Protein AF-A0A966PTD3-F1 (afdb_monomer_lite)

pLDDT: mean 87.3, std 6.13, range [45.38, 95.56]

Secondary structure (DSSP, 8-state):
-PPPPBTTBT---HHHHHHT----TT-EEEEEE--EEE-TTT-PEEEPS-EEEPSEEEEEETTTTEEEEEE-BS-B-TTSPBPGGGBPPEEE-TTTTTTEEEEETTSHHHHHHHHHHHH-TTBTT-TT--TTSPP-EEEE-HHHHHHHHHHHHHHHHHHHHHHHT--HHHHHHHHHHTT--TTS-HHHHHHHHHHHHHH-HHHHHHHHT-TTHHHHHHHHHHHHTTSEEEETTTTEEEETTT--EEEE-S--SHHHHHHHHHHHHHHHT-HHHHHHHHHHHHHHHHHHHHH-

Radius of gyration: 31.71 Å; chains: 1; bounding box: 67×35×91 Å

Structure (mmCIF, N/CA/C/O backbone):
data_AF-A0A966PTD3-F1
#
_entry.id   AF-A0A966PTD3-F1
#
loop_
_atom_site.group_PDB
_atom_site.id
_atom_site.type_symbol
_atom_site.label_atom_id
_atom_site.label_alt_id
_atom_site.label_comp_id
_atom_site.label_asym_id
_atom_site.label_entity_id
_atom_site.label_seq_id
_atom_site.pdbx_PDB_ins_code
_atom_site.Cartn_x
_atom_site.Cartn_y
_atom_site.Cartn_z
_atom_site.occupancy
_atom_site.B_iso_or_equiv
_atom_site.auth_seq_id
_atom_site.auth_comp_id
_atom_site.auth_asym_id
_atom_site.auth_atom_id
_atom_site.pdbx_PDB_model_num
ATOM 1 N N . MET A 1 1 ? 20.327 8.639 -32.713 1.00 51.19 1 MET A N 1
ATOM 2 C CA . MET A 1 1 ? 19.985 7.870 -33.941 1.00 51.19 1 MET A CA 1
ATOM 3 C C . MET A 1 1 ? 19.036 6.776 -33.482 1.00 51.19 1 MET A C 1
ATOM 5 O O . MET A 1 1 ? 19.314 6.203 -32.442 1.00 51.19 1 MET A O 1
ATOM 9 N N . ALA A 1 2 ? 17.912 6.559 -34.165 1.00 67.12 2 ALA A N 1
ATOM 10 C CA . ALA A 1 2 ? 16.898 5.594 -33.729 1.00 67.12 2 ALA A CA 1
ATOM 11 C C . ALA A 1 2 ? 17.274 4.148 -34.104 1.00 67.12 2 ALA A C 1
ATOM 13 O O . ALA A 1 2 ? 18.051 3.939 -35.041 1.00 67.12 2 ALA A O 1
ATOM 14 N N . LEU A 1 3 ? 16.694 3.181 -33.394 1.00 80.00 3 LEU A N 1
ATOM 15 C CA . LEU A 1 3 ? 16.756 1.749 -33.668 1.00 80.00 3 LEU A CA 1
ATOM 16 C C . LEU A 1 3 ? 16.286 1.484 -35.108 1.00 80.00 3 LEU A C 1
ATOM 18 O O . LEU A 1 3 ? 15.187 1.876 -35.504 1.00 80.00 3 LEU A O 1
ATOM 22 N N . LYS A 1 4 ? 17.153 0.882 -35.930 1.00 81.56 4 LYS A N 1
ATOM 23 C CA . LYS A 1 4 ? 16.922 0.731 -37.376 1.00 81.56 4 LYS A CA 1
ATOM 24 C C . LYS A 1 4 ? 16.332 -0.635 -37.706 1.00 81.56 4 LYS A C 1
ATOM 26 O O . LYS A 1 4 ? 16.830 -1.647 -37.214 1.00 81.56 4 LYS A O 1
ATOM 31 N N . LYS A 1 5 ? 15.358 -0.655 -38.624 1.00 85.25 5 LYS A N 1
ATOM 32 C CA . LYS A 1 5 ? 14.898 -1.880 -39.293 1.00 85.25 5 LYS A CA 1
ATOM 33 C C . LYS A 1 5 ? 16.047 -2.498 -40.088 1.00 85.25 5 LYS A C 1
ATOM 35 O O . LYS A 1 5 ? 16.643 -1.822 -40.931 1.00 85.25 5 LYS A O 1
ATOM 40 N N . LEU A 1 6 ? 16.340 -3.771 -39.838 1.00 82.88 6 LEU A N 1
ATOM 41 C CA . LEU A 1 6 ? 17.414 -4.517 -40.492 1.00 82.88 6 LEU A CA 1
ATOM 42 C C . LEU A 1 6 ? 17.004 -5.980 -40.681 1.00 82.88 6 LEU A C 1
ATOM 44 O O . LEU A 1 6 ? 16.990 -6.758 -39.731 1.00 82.88 6 LEU A O 1
ATOM 48 N N . GLY A 1 7 ? 16.708 -6.362 -41.925 1.00 80.62 7 GLY A N 1
ATOM 49 C CA . GLY A 1 7 ? 16.187 -7.697 -42.222 1.00 80.62 7 GLY A CA 1
ATOM 50 C C . GLY A 1 7 ? 14.855 -7.929 -41.505 1.00 80.62 7 GLY A C 1
ATOM 51 O O . GLY A 1 7 ? 13.930 -7.133 -41.663 1.00 80.62 7 GLY A O 1
ATOM 52 N N . VAL A 1 8 ? 14.796 -9.000 -40.709 1.00 81.50 8 VAL A N 1
ATOM 53 C CA . VAL A 1 8 ? 13.641 -9.371 -39.870 1.00 81.50 8 VAL A CA 1
ATOM 54 C C . VAL A 1 8 ? 13.619 -8.592 -38.543 1.00 81.50 8 VAL A C 1
ATOM 56 O O . VAL A 1 8 ? 12.581 -8.499 -37.895 1.00 81.50 8 VAL A O 1
ATOM 59 N N . TYR A 1 9 ? 14.739 -7.972 -38.155 1.00 84.56 9 TYR A N 1
ATOM 60 C CA . TYR A 1 9 ? 14.849 -7.250 -36.892 1.00 84.56 9 TYR A CA 1
ATOM 61 C C . TYR A 1 9 ? 14.291 -5.831 -36.977 1.00 84.56 9 TYR A C 1
ATOM 63 O O . TYR A 1 9 ? 14.525 -5.095 -37.945 1.00 84.56 9 TYR A O 1
ATOM 71 N N . ASN A 1 10 ? 13.651 -5.415 -35.886 1.00 86.88 10 ASN A N 1
ATOM 72 C CA . ASN A 1 10 ? 13.180 -4.053 -35.644 1.00 86.88 10 ASN A CA 1
ATOM 73 C C . ASN A 1 10 ? 12.162 -3.535 -36.683 1.00 86.88 10 ASN A C 1
ATOM 75 O O . ASN A 1 10 ? 12.130 -2.341 -37.004 1.00 86.88 10 ASN A O 1
ATOM 79 N N . ASP A 1 11 ? 11.350 -4.426 -37.257 1.00 87.00 11 ASP A N 1
ATOM 80 C CA . ASP A 1 11 ? 10.328 -4.072 -38.244 1.00 87.00 11 ASP A CA 1
ATOM 81 C C . ASP A 1 11 ? 9.002 -3.658 -37.592 1.00 87.00 11 ASP A C 1
ATOM 83 O O . ASP A 1 11 ? 8.016 -4.379 -37.666 1.00 87.00 11 ASP A O 1
ATOM 87 N N . PHE A 1 12 ? 8.952 -2.486 -36.970 1.00 85.06 12 PHE A N 1
ATOM 88 C CA . PHE A 1 12 ? 7.783 -2.051 -36.193 1.00 85.06 12 PHE A CA 1
ATOM 89 C C . PHE A 1 12 ? 6.703 -1.338 -37.020 1.00 85.06 12 PHE 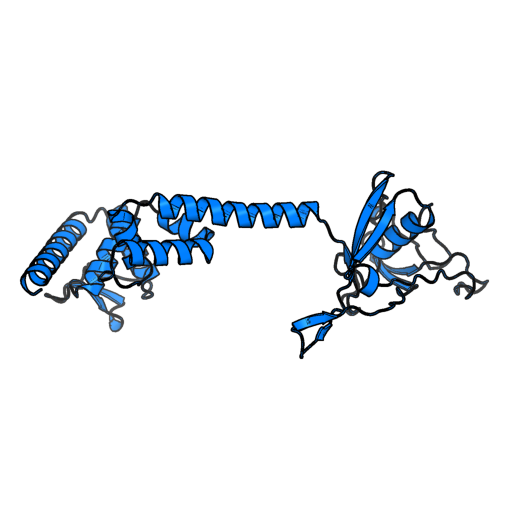A C 1
ATOM 91 O O . PHE A 1 12 ? 7.008 -0.614 -37.979 1.00 85.06 12 PHE A O 1
ATOM 98 N N . SER A 1 13 ? 5.446 -1.472 -36.592 1.00 84.69 13 SER A N 1
ATOM 99 C CA . SER A 1 13 ? 4.335 -0.600 -36.978 1.00 84.69 13 SER A CA 1
ATOM 100 C C . SER A 1 13 ? 4.576 0.849 -36.537 1.00 84.69 13 SER A C 1
ATOM 102 O O . SER A 1 13 ? 5.391 1.142 -35.657 1.00 84.69 13 SER A O 1
ATOM 104 N N . ASP A 1 14 ? 3.859 1.792 -37.145 1.00 83.25 14 ASP A N 1
ATOM 105 C CA . ASP A 1 14 ? 3.961 3.201 -36.753 1.00 83.25 14 ASP A CA 1
ATOM 106 C C . ASP A 1 14 ? 3.337 3.478 -35.376 1.00 83.25 14 ASP A C 1
ATOM 108 O O . ASP A 1 14 ? 3.699 4.458 -34.726 1.00 83.25 14 ASP A O 1
ATOM 112 N N . GLU A 1 15 ? 2.446 2.606 -34.902 1.00 82.19 15 GLU A N 1
ATOM 113 C CA . GLU A 1 15 ? 1.882 2.663 -33.552 1.00 82.19 15 GLU A CA 1
ATOM 114 C C . GLU A 1 15 ? 2.944 2.324 -32.506 1.00 82.19 15 GLU A C 1
ATOM 116 O O . GLU A 1 15 ? 3.191 3.116 -31.594 1.00 82.19 15 GLU A O 1
ATOM 121 N N . LEU A 1 16 ? 3.662 1.215 -32.699 1.00 82.81 16 LEU A N 1
ATOM 122 C CA . LEU A 1 16 ? 4.735 0.804 -31.798 1.00 82.81 16 LEU A CA 1
ATOM 123 C C . LEU A 1 16 ? 5.906 1.804 -31.816 1.00 82.81 16 LEU A C 1
ATOM 125 O O . LEU A 1 16 ? 6.467 2.122 -30.768 1.00 82.81 16 LEU A O 1
ATOM 129 N N . LYS A 1 17 ? 6.216 2.407 -32.977 1.00 82.75 17 LYS A N 1
ATOM 130 C CA . LYS A 1 17 ? 7.218 3.489 -33.086 1.00 82.75 17 LYS A CA 1
ATOM 131 C C . LYS A 1 17 ? 6.868 4.737 -32.275 1.00 82.75 17 LYS A C 1
ATOM 133 O O . LYS A 1 17 ? 7.778 5.412 -31.797 1.00 82.75 17 LYS A O 1
ATOM 138 N N . LYS A 1 18 ? 5.580 5.073 -32.137 1.00 82.38 18 LYS A N 1
ATOM 139 C CA . LYS A 1 18 ? 5.143 6.221 -31.322 1.00 82.38 18 LYS A CA 1
ATOM 140 C C . LYS A 1 18 ? 5.358 5.967 -29.834 1.00 82.38 18 LYS A C 1
ATOM 142 O O . LYS A 1 18 ? 5.733 6.896 -29.124 1.00 82.38 18 LYS A O 1
ATOM 147 N N . LEU A 1 19 ? 5.163 4.730 -29.377 1.00 78.06 19 LEU A N 1
ATOM 148 C CA . LEU A 1 19 ? 5.363 4.348 -27.976 1.00 78.06 19 LEU A CA 1
ATOM 149 C C . LEU A 1 19 ? 6.836 4.448 -27.551 1.00 78.06 19 LEU A C 1
ATOM 151 O O . LEU A 1 19 ? 7.128 4.865 -26.435 1.00 78.06 19 LEU A O 1
ATOM 155 N N . ILE A 1 20 ? 7.763 4.159 -28.466 1.00 82.31 20 ILE A N 1
ATOM 156 C CA . ILE A 1 20 ? 9.219 4.225 -28.237 1.00 82.31 20 ILE A CA 1
ATOM 157 C C . ILE A 1 20 ? 9.849 5.553 -28.679 1.00 82.31 20 ILE A C 1
ATOM 159 O O . ILE A 1 20 ? 11.053 5.630 -28.965 1.00 82.31 20 ILE A O 1
ATOM 163 N N . ALA A 1 21 ? 9.044 6.609 -28.797 1.00 84.00 21 ALA A N 1
ATOM 164 C CA . ALA A 1 21 ? 9.556 7.927 -29.133 1.00 84.00 21 ALA A CA 1
ATOM 165 C C . ALA A 1 21 ? 10.582 8.379 -28.083 1.00 84.00 21 ALA A C 1
ATOM 167 O O . ALA A 1 21 ? 10.375 8.246 -26.875 1.00 84.00 21 ALA A O 1
ATOM 168 N N . LEU A 1 22 ? 11.710 8.915 -28.555 1.00 85.25 22 LEU A N 1
ATOM 169 C CA . LEU A 1 22 ? 12.763 9.387 -27.664 1.00 85.25 22 LEU A CA 1
ATOM 170 C C . LEU A 1 22 ? 12.238 10.553 -26.811 1.00 85.25 22 LEU A C 1
ATOM 172 O O . LEU A 1 22 ? 11.645 11.488 -27.361 1.00 85.25 22 LEU A O 1
ATOM 176 N N . PRO A 1 23 ? 12.490 10.543 -25.490 1.00 85.00 23 PRO A N 1
ATOM 177 C CA . PRO A 1 23 ? 12.247 11.694 -24.634 1.00 85.00 23 PRO A CA 1
ATOM 178 C C 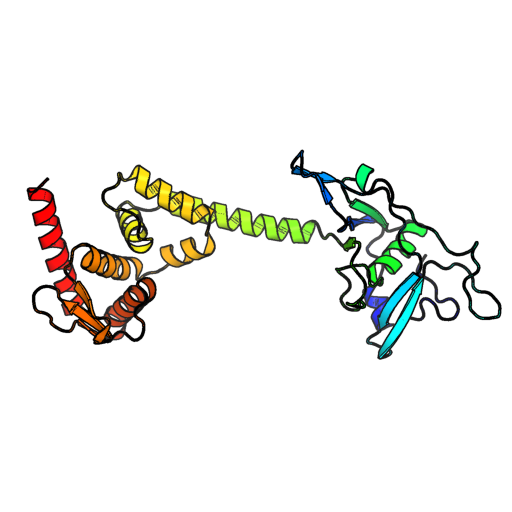. PRO A 1 23 ? 13.034 12.932 -25.086 1.00 85.00 23 PRO A C 1
ATOM 180 O O . PRO A 1 23 ? 13.864 12.896 -25.999 1.00 85.00 23 PRO A O 1
ATOM 183 N N . LYS A 1 24 ? 12.805 14.062 -24.410 1.00 87.69 24 LYS A N 1
ATOM 184 C CA . LYS A 1 24 ? 13.554 15.292 -24.685 1.00 87.69 24 LYS A CA 1
ATOM 185 C C . LYS A 1 24 ? 15.062 15.045 -24.530 1.00 87.69 24 LYS A C 1
ATOM 187 O O . LYS A 1 24 ? 15.519 14.387 -23.598 1.00 87.69 24 LYS A O 1
ATOM 192 N N . LYS A 1 25 ? 15.853 15.615 -25.441 1.00 88.06 25 LYS A N 1
ATOM 193 C CA . LYS A 1 25 ? 17.317 15.555 -25.367 1.00 88.06 25 LYS A CA 1
ATOM 194 C C . LYS A 1 25 ? 17.808 16.101 -24.019 1.00 88.06 25 LYS A C 1
ATOM 196 O O . LYS A 1 25 ? 17.384 17.180 -23.607 1.00 88.06 25 LYS A O 1
ATOM 201 N N . GLY A 1 26 ? 18.716 15.376 -23.375 1.00 84.69 26 GLY A N 1
ATOM 202 C CA . GLY A 1 26 ? 19.253 15.676 -22.048 1.00 84.69 26 GLY A CA 1
ATOM 203 C C . GLY A 1 26 ? 18.504 15.003 -20.894 1.00 84.69 26 GLY A C 1
ATOM 204 O O . GLY A 1 26 ? 18.968 15.089 -19.762 1.00 84.69 26 GLY A O 1
ATOM 205 N N . THR A 1 27 ? 17.380 14.322 -21.146 1.00 87.38 27 THR A N 1
ATOM 206 C CA . THR A 1 27 ? 16.687 13.533 -20.118 1.00 87.38 27 THR A CA 1
ATOM 207 C C . THR A 1 27 ? 17.518 12.310 -19.726 1.00 87.38 27 THR A C 1
ATOM 209 O O . THR A 1 27 ? 17.995 11.577 -20.592 1.00 87.38 27 THR A O 1
ATOM 212 N N . GLN A 1 28 ? 17.661 12.071 -18.421 1.00 87.62 28 GLN A N 1
ATOM 213 C CA . GLN A 1 28 ? 18.193 10.816 -17.895 1.00 87.62 28 GLN A CA 1
ATOM 214 C C . GLN A 1 28 ? 17.052 9.821 -17.688 1.00 87.62 28 GLN A C 1
ATOM 216 O O . GLN A 1 28 ? 16.061 10.131 -17.028 1.00 87.62 28 GLN A O 1
ATOM 221 N N . VAL A 1 29 ? 17.194 8.628 -18.256 1.00 89.75 29 VAL A N 1
ATOM 222 C CA . VAL A 1 29 ? 16.279 7.500 -18.052 1.00 89.75 29 VAL A CA 1
ATOM 223 C C . VAL A 1 29 ? 17.014 6.446 -17.245 1.00 89.75 29 VAL A C 1
ATOM 225 O O . VAL A 1 29 ? 18.182 6.174 -17.511 1.00 89.75 29 VAL A O 1
ATOM 228 N N . SER A 1 30 ? 16.346 5.868 -16.251 1.00 90.94 30 SER A N 1
ATOM 229 C CA . SER A 1 30 ? 16.958 4.887 -15.360 1.00 90.94 30 SER A CA 1
ATOM 230 C C . SER A 1 30 ? 16.190 3.576 -15.384 1.00 90.94 30 SER A C 1
ATOM 232 O O . SER A 1 30 ? 14.960 3.576 -15.386 1.00 90.94 30 SER A O 1
ATOM 234 N N . TYR A 1 31 ? 16.926 2.473 -15.374 1.00 91.50 31 TYR A N 1
ATOM 235 C CA . TYR A 1 31 ? 16.391 1.122 -15.260 1.00 91.50 31 TYR A CA 1
ATOM 236 C C . TYR A 1 31 ? 16.951 0.463 -14.003 1.00 91.50 31 TYR A C 1
ATOM 238 O O . TYR A 1 31 ? 18.139 0.620 -13.718 1.00 91.50 31 TYR A O 1
ATOM 246 N N . ARG A 1 32 ? 16.112 -0.264 -13.266 1.00 91.50 32 ARG A N 1
ATOM 247 C CA . ARG A 1 32 ? 16.490 -1.048 -12.083 1.00 91.50 32 ARG A CA 1
ATOM 248 C C . ARG A 1 32 ? 16.589 -2.513 -12.479 1.00 91.50 32 ARG A C 1
ATOM 250 O O . ARG A 1 32 ? 15.707 -3.023 -13.163 1.00 91.50 32 ARG A O 1
ATOM 257 N N . PHE A 1 33 ? 17.669 -3.181 -12.091 1.00 91.62 33 PHE A N 1
ATOM 258 C CA . PHE A 1 33 ? 17.822 -4.622 -12.278 1.00 91.62 33 PHE A CA 1
ATOM 259 C C . PHE A 1 33 ? 17.057 -5.384 -11.197 1.00 91.62 33 PHE A C 1
ATOM 261 O O . PHE A 1 33 ? 17.135 -5.033 -10.023 1.00 91.62 33 PHE A O 1
ATOM 268 N N . LEU A 1 34 ? 16.349 -6.435 -11.608 1.00 87.56 34 LEU A N 1
ATOM 269 C CA . LEU A 1 34 ? 15.453 -7.213 -10.746 1.00 87.56 34 LEU A CA 1
ATOM 270 C C . LEU A 1 34 ? 16.108 -8.477 -10.175 1.00 87.56 34 LEU A C 1
ATOM 272 O O . LEU A 1 34 ? 15.674 -8.985 -9.148 1.00 87.56 34 LEU A O 1
ATOM 276 N N . ASP A 1 35 ? 17.179 -8.963 -10.808 1.00 81.69 35 ASP A N 1
ATOM 277 C CA . ASP A 1 35 ? 17.985 -10.081 -10.305 1.00 81.69 35 ASP A CA 1
ATOM 278 C C . ASP A 1 35 ? 18.844 -9.629 -9.106 1.00 81.69 35 ASP A C 1
ATOM 280 O O . ASP A 1 35 ? 20.052 -9.390 -9.229 1.00 81.69 35 ASP A O 1
ATOM 284 N N . ILE A 1 36 ? 18.198 -9.498 -7.949 1.00 82.12 36 ILE A N 1
ATOM 285 C CA . ILE A 1 36 ? 18.796 -9.139 -6.662 1.00 82.12 36 ILE A CA 1
ATOM 286 C C . ILE A 1 36 ? 18.782 -10.383 -5.769 1.00 82.12 36 ILE A C 1
ATOM 288 O O . ILE A 1 36 ? 17.786 -11.100 -5.708 1.00 82.12 36 ILE A O 1
ATOM 292 N N . TYR A 1 37 ? 19.894 -10.654 -5.088 1.00 81.50 37 TYR A N 1
ATOM 293 C CA . TYR A 1 37 ? 19.984 -11.719 -4.091 1.00 81.50 37 TYR A CA 1
ATOM 294 C C . TYR A 1 37 ? 20.207 -11.103 -2.714 1.00 81.50 37 TYR A C 1
ATOM 296 O O . TYR A 1 37 ? 21.087 -10.263 -2.561 1.00 81.50 37 TYR A O 1
ATOM 304 N N . GLU A 1 38 ? 19.430 -11.505 -1.716 1.00 81.00 38 GLU A N 1
ATOM 305 C CA . GLU A 1 38 ? 19.671 -11.108 -0.331 1.00 81.00 38 GLU A CA 1
ATOM 306 C C . GLU A 1 38 ? 20.703 -12.050 0.291 1.00 81.00 38 GLU A C 1
ATOM 308 O O . GLU A 1 38 ? 20.532 -13.270 0.282 1.00 81.00 38 GLU A O 1
ATOM 313 N N . ASP A 1 39 ? 21.801 -11.497 0.802 1.00 81.69 39 ASP A N 1
ATOM 314 C CA . ASP A 1 39 ? 22.804 -12.294 1.497 1.00 81.69 39 ASP A CA 1
ATOM 315 C C . ASP A 1 39 ? 22.245 -12.784 2.847 1.00 81.69 39 ASP A C 1
ATOM 317 O O . ASP A 1 39 ? 21.983 -11.962 3.728 1.00 81.69 39 ASP A O 1
ATOM 321 N N . PRO A 1 40 ? 22.114 -14.108 3.060 1.00 80.06 40 PRO A N 1
ATOM 322 C CA . PRO A 1 40 ? 21.511 -14.667 4.266 1.00 80.06 40 PRO A CA 1
ATOM 323 C C . PRO A 1 40 ? 22.292 -14.355 5.549 1.00 80.06 40 PRO A C 1
ATOM 325 O O . PRO A 1 40 ? 21.749 -14.531 6.637 1.00 80.06 40 PRO A O 1
ATOM 328 N N . MET A 1 41 ? 23.558 -13.926 5.460 1.00 83.31 41 MET A N 1
ATOM 329 C CA . MET A 1 41 ? 24.360 -13.581 6.639 1.00 83.31 41 MET A CA 1
ATOM 330 C C . MET A 1 41 ? 24.275 -12.103 7.023 1.00 83.31 41 MET A C 1
ATOM 332 O O . MET A 1 41 ? 24.351 -11.781 8.208 1.00 83.31 41 MET A O 1
ATOM 336 N N . SER A 1 42 ? 24.165 -11.206 6.041 1.00 81.31 42 SER A N 1
ATOM 337 C CA . SER A 1 42 ? 24.206 -9.755 6.265 1.00 81.31 42 SER A CA 1
ATOM 338 C C . SER A 1 42 ? 22.854 -9.061 6.091 1.00 81.31 42 SER A C 1
ATOM 340 O O . SER A 1 42 ? 22.721 -7.913 6.513 1.00 81.31 42 SER A O 1
ATOM 342 N N . GLY A 1 43 ? 21.866 -9.722 5.474 1.00 79.12 43 GLY A N 1
ATOM 343 C CA . GLY A 1 43 ? 20.580 -9.120 5.102 1.00 79.12 43 GLY A CA 1
ATOM 344 C C . GLY A 1 43 ? 20.712 -8.019 4.043 1.00 79.12 43 GLY A C 1
ATOM 345 O O . GLY A 1 43 ? 19.799 -7.222 3.850 1.00 79.12 43 GLY A O 1
ATOM 346 N N . GLN A 1 44 ? 21.875 -7.904 3.389 1.00 80.56 44 GLN A N 1
ATOM 347 C CA . GLN A 1 44 ? 22.112 -6.889 2.369 1.00 80.56 44 GLN A CA 1
ATOM 348 C C . GLN A 1 44 ? 21.753 -7.411 0.982 1.00 80.56 44 GLN A C 1
ATOM 350 O O . GLN A 1 44 ? 22.028 -8.559 0.627 1.00 80.56 44 GLN A O 1
ATOM 355 N N . PHE A 1 45 ? 21.203 -6.519 0.161 1.00 80.12 45 PHE A N 1
ATOM 356 C CA . PHE A 1 45 ? 20.975 -6.782 -1.252 1.00 80.12 45 PHE A CA 1
ATOM 357 C C . PHE A 1 45 ? 22.300 -6.820 -2.019 1.00 80.12 45 PHE A C 1
ATOM 359 O O . PHE A 1 45 ? 23.030 -5.831 -2.107 1.00 80.12 45 PHE A O 1
ATOM 366 N N . VAL A 1 46 ? 22.592 -7.974 -2.609 1.00 82.50 46 VAL A N 1
ATOM 367 C CA . VAL A 1 46 ? 23.750 -8.229 -3.458 1.00 82.50 46 VAL A CA 1
ATOM 368 C C . VAL A 1 46 ? 23.319 -8.213 -4.919 1.00 82.50 46 VAL A C 1
ATOM 370 O O . VAL A 1 46 ? 22.471 -8.988 -5.366 1.00 82.50 46 VAL A O 1
ATOM 373 N N . TYR A 1 47 ? 23.964 -7.340 -5.686 1.00 83.88 47 TYR A N 1
ATOM 374 C CA . TYR A 1 47 ? 23.784 -7.237 -7.128 1.00 83.88 47 TYR A CA 1
ATOM 375 C C . TYR A 1 47 ? 24.852 -8.035 -7.878 1.00 83.88 47 TYR A C 1
ATOM 377 O O . TYR A 1 47 ? 26.001 -8.146 -7.440 1.00 83.88 47 TYR A O 1
ATOM 385 N N . LYS A 1 48 ? 24.512 -8.526 -9.074 1.00 83.44 48 LYS A N 1
ATOM 386 C CA . LYS A 1 48 ? 25.499 -9.123 -9.985 1.00 83.44 48 LYS A CA 1
ATOM 387 C C . LYS A 1 48 ? 26.580 -8.093 -10.344 1.00 83.44 48 LYS A C 1
ATOM 389 O O . LYS A 1 48 ? 26.271 -6.970 -10.737 1.00 83.44 48 LYS A O 1
ATOM 394 N N . SER A 1 49 ? 27.850 -8.504 -10.267 1.00 83.94 49 SER A N 1
ATOM 395 C CA . SER A 1 49 ? 29.001 -7.646 -10.596 1.00 83.94 49 SER A CA 1
ATOM 396 C C . SER A 1 49 ? 28.964 -7.157 -12.043 1.00 83.94 49 SER A C 1
ATOM 398 O O . SER A 1 49 ? 29.107 -5.967 -12.311 1.00 83.94 49 SER A O 1
ATOM 400 N N . LYS A 1 50 ? 28.716 -8.076 -12.982 1.00 86.31 50 LYS A N 1
ATOM 401 C CA . LYS A 1 50 ? 28.531 -7.776 -14.402 1.00 86.31 50 LYS A CA 1
ATOM 402 C C . LYS A 1 50 ? 27.372 -8.580 -14.950 1.00 86.31 50 LYS A C 1
ATOM 404 O O . LYS A 1 50 ? 27.271 -9.782 -14.711 1.00 86.31 50 LYS A O 1
ATOM 409 N N . LEU A 1 51 ? 26.536 -7.920 -15.736 1.00 88.50 51 LEU A N 1
ATOM 410 C CA . LEU A 1 51 ? 25.412 -8.528 -16.421 1.00 88.50 51 LEU A CA 1
ATOM 411 C C . LEU A 1 51 ? 25.472 -8.163 -17.900 1.00 88.50 51 LEU A C 1
ATOM 413 O O . LEU A 1 51 ? 25.595 -6.995 -18.269 1.00 88.50 51 LEU A O 1
ATOM 417 N N . LYS A 1 52 ? 25.382 -9.171 -18.763 1.00 89.88 52 LYS A N 1
ATOM 418 C CA . LYS A 1 52 ? 25.231 -8.949 -20.198 1.00 89.88 52 LYS A CA 1
ATOM 419 C C . LYS A 1 52 ? 23.752 -8.750 -20.500 1.00 89.88 52 LYS A C 1
ATOM 421 O O . LYS A 1 52 ? 22.969 -9.672 -20.291 1.00 89.88 52 LYS A O 1
ATOM 426 N N . ILE A 1 53 ? 23.389 -7.590 -21.038 1.00 91.25 53 ILE A N 1
ATOM 427 C CA . ILE A 1 53 ? 22.033 -7.376 -21.547 1.00 91.25 53 ILE A CA 1
ATOM 428 C C . ILE A 1 53 ? 21.869 -8.261 -22.792 1.00 91.25 53 ILE A C 1
ATOM 430 O O . ILE A 1 53 ? 22.735 -8.208 -23.681 1.00 91.25 53 ILE A O 1
ATOM 434 N N . PRO A 1 54 ? 20.816 -9.099 -22.874 1.00 91.25 54 PRO A N 1
ATOM 435 C CA . PRO A 1 54 ? 20.564 -9.902 -24.061 1.00 91.25 54 PRO A CA 1
ATOM 436 C C . PRO A 1 54 ? 20.510 -8.990 -25.294 1.00 91.25 54 PRO A C 1
ATOM 438 O O . PRO A 1 54 ? 19.808 -7.982 -25.256 1.00 91.25 54 PRO A O 1
ATOM 441 N N . PRO A 1 55 ? 21.263 -9.283 -26.369 1.00 88.44 55 PRO A N 1
ATOM 442 C CA . PRO A 1 55 ? 21.303 -8.425 -27.557 1.00 88.44 55 PRO A CA 1
ATOM 443 C C . PRO A 1 55 ? 20.096 -8.617 -28.485 1.00 88.44 55 PRO A C 1
ATOM 445 O O . PRO A 1 55 ? 19.917 -7.829 -29.413 1.00 88.44 55 PRO A O 1
ATOM 448 N N . PHE A 1 56 ? 19.309 -9.666 -28.239 1.00 91.50 56 PHE A N 1
ATOM 449 C CA . PHE A 1 56 ? 18.086 -10.001 -28.953 1.00 91.50 56 PHE A CA 1
ATOM 450 C C . PHE A 1 56 ? 16.959 -10.209 -27.948 1.00 91.50 56 PHE A C 1
ATOM 452 O O . PHE A 1 56 ? 17.177 -10.743 -26.856 1.00 91.50 56 PHE A O 1
ATOM 459 N N . SER A 1 57 ? 15.761 -9.816 -28.344 1.00 91.69 57 SER A N 1
ATOM 460 C CA . SER A 1 57 ? 14.520 -10.047 -27.625 1.00 91.69 57 SER A CA 1
ATOM 461 C C . SER A 1 57 ? 13.371 -10.129 -28.630 1.00 91.69 57 SER A C 1
ATOM 463 O O . SER A 1 57 ? 13.579 -10.064 -29.843 1.00 91.69 57 SER A O 1
ATOM 465 N N . LYS A 1 58 ? 12.154 -10.284 -28.126 1.00 91.44 58 LYS A N 1
ATOM 466 C CA . LYS A 1 58 ? 10.930 -10.243 -28.921 1.00 91.44 58 LYS A CA 1
ATOM 467 C C . LYS A 1 58 ? 9.952 -9.275 -28.277 1.00 91.44 58 LYS A C 1
ATOM 469 O O . LYS A 1 58 ? 10.100 -8.962 -27.096 1.00 91.44 58 LYS A O 1
ATOM 474 N N . CYS A 1 59 ? 8.982 -8.802 -29.040 1.00 91.06 59 CYS A N 1
ATOM 475 C CA . CYS A 1 59 ? 7.839 -8.061 -28.523 1.00 91.06 59 CYS A CA 1
ATOM 476 C C . CYS A 1 59 ? 6.620 -8.307 -29.399 1.00 91.06 59 CYS A C 1
ATOM 478 O O . CYS A 1 59 ? 6.758 -8.582 -30.594 1.00 91.06 59 CYS A O 1
ATOM 480 N N . PHE A 1 60 ? 5.437 -8.171 -28.821 1.00 90.19 60 PHE A N 1
ATOM 481 C CA . PHE A 1 60 ? 4.205 -8.171 -29.590 1.00 90.19 60 PHE A CA 1
ATOM 482 C C . PHE A 1 60 ? 3.970 -6.782 -30.198 1.00 90.19 60 PHE A C 1
ATOM 484 O O . PHE A 1 60 ? 4.125 -5.767 -29.518 1.00 90.19 60 PHE A O 1
ATOM 491 N N . ASP A 1 61 ? 3.625 -6.712 -31.483 1.00 88.56 61 ASP A N 1
ATOM 492 C CA . ASP A 1 61 ? 3.237 -5.462 -32.142 1.00 88.56 61 ASP A CA 1
ATOM 493 C C . ASP A 1 61 ? 1.720 -5.442 -32.373 1.00 88.56 61 ASP A C 1
ATOM 495 O O . ASP A 1 61 ? 1.241 -6.115 -33.291 1.00 88.56 61 ASP A O 1
ATOM 499 N N . PRO A 1 62 ? 0.952 -4.654 -31.595 1.00 85.25 62 PRO A N 1
ATOM 500 C CA . PRO A 1 62 ? -0.501 -4.579 -31.733 1.00 85.25 62 PRO A CA 1
ATOM 501 C C . PRO A 1 62 ? -0.966 -4.121 -33.120 1.00 85.25 62 PRO A C 1
ATOM 503 O O . PRO A 1 62 ? -2.001 -4.575 -33.599 1.00 85.25 62 PRO A O 1
ATOM 506 N N . GLY A 1 63 ? -0.190 -3.263 -33.793 1.00 84.25 63 GLY A N 1
ATOM 507 C CA . GLY A 1 63 ? -0.562 -2.705 -35.095 1.00 84.25 63 GLY A CA 1
ATOM 508 C C . GLY A 1 63 ? -0.416 -3.701 -36.249 1.00 84.25 63 GLY A C 1
ATOM 509 O O . GLY A 1 63 ? -1.071 -3.556 -37.281 1.00 84.25 63 GLY A O 1
ATOM 510 N N . LYS A 1 64 ? 0.439 -4.718 -36.087 1.00 85.81 64 LYS A N 1
ATOM 511 C CA . LYS A 1 64 ? 0.605 -5.828 -37.045 1.00 85.81 64 LYS A CA 1
ATOM 512 C C . LYS A 1 64 ? -0.040 -7.129 -36.569 1.00 85.81 64 LYS A C 1
ATOM 514 O O . LYS A 1 64 ? -0.247 -8.019 -37.385 1.00 85.81 64 LYS A O 1
ATOM 519 N N . ASN A 1 65 ? -0.379 -7.215 -35.283 1.00 86.75 65 ASN A N 1
ATOM 520 C CA . ASN A 1 65 ? -0.878 -8.413 -34.616 1.00 86.75 65 ASN A CA 1
ATOM 521 C C . ASN A 1 65 ? 0.095 -9.608 -34.723 1.00 86.75 65 ASN A C 1
ATOM 523 O O . ASN A 1 65 ? -0.324 -10.751 -34.901 1.00 86.75 65 ASN A O 1
ATOM 527 N N . GLU A 1 66 ? 1.401 -9.338 -34.640 1.00 91.00 66 GLU A N 1
ATOM 528 C CA . GLU A 1 66 ? 2.470 -10.332 -34.803 1.00 91.00 66 GLU A CA 1
ATOM 529 C C . GLU A 1 66 ? 3.596 -10.135 -33.777 1.00 91.00 66 GLU A C 1
ATOM 531 O O . GLU A 1 66 ? 3.826 -9.035 -33.268 1.00 91.00 66 GLU A O 1
ATOM 536 N N . TRP A 1 67 ? 4.324 -11.219 -33.493 1.00 89.12 67 TRP A N 1
ATOM 537 C CA . TRP A 1 67 ? 5.546 -11.187 -32.691 1.00 89.12 67 TRP A CA 1
ATOM 538 C C . TRP A 1 67 ? 6.738 -10.771 -33.548 1.00 89.12 67 TRP A C 1
ATOM 540 O O . TRP A 1 67 ? 7.023 -11.387 -34.574 1.00 89.12 67 TRP A O 1
ATOM 550 N N . ILE A 1 68 ? 7.467 -9.756 -33.096 1.00 89.12 68 ILE A N 1
ATOM 551 C CA . ILE A 1 68 ? 8.580 -9.157 -33.832 1.00 89.12 68 ILE A CA 1
ATOM 552 C C . ILE A 1 68 ? 9.885 -9.412 -33.094 1.00 89.12 68 ILE A C 1
ATOM 554 O O . ILE A 1 68 ? 9.962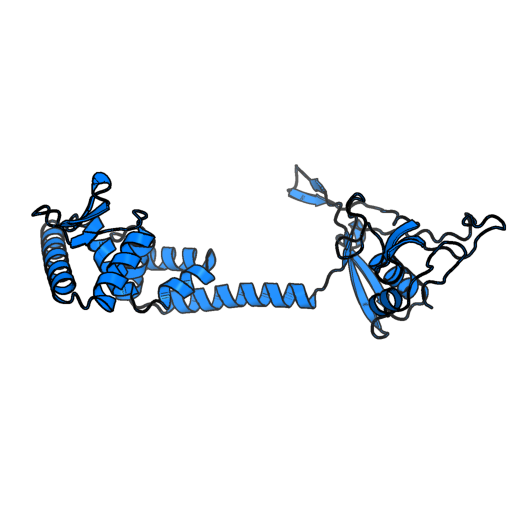 -9.278 -31.871 1.00 89.12 68 ILE A O 1
ATOM 558 N N . GLU A 1 69 ? 10.934 -9.748 -33.844 1.00 89.88 69 GLU A N 1
ATOM 559 C CA . GLU A 1 69 ? 12.282 -9.844 -33.296 1.00 89.88 69 GLU A CA 1
ATOM 560 C C . GLU A 1 69 ? 12.909 -8.453 -33.158 1.00 89.88 69 GLU A C 1
ATOM 562 O O . GLU A 1 69 ? 13.012 -7.673 -34.110 1.00 89.88 69 GLU A O 1
ATOM 567 N N . VAL A 1 70 ? 13.361 -8.149 -31.947 1.00 90.19 70 VAL A N 1
ATOM 568 C CA . VAL A 1 70 ? 14.000 -6.884 -31.588 1.00 90.19 70 VAL A CA 1
ATOM 569 C C . VAL A 1 70 ? 15.468 -7.168 -31.316 1.00 90.19 70 VAL A C 1
ATOM 571 O O . VAL A 1 70 ? 15.802 -8.115 -30.603 1.00 90.19 70 VAL A O 1
ATOM 574 N N . GLY A 1 71 ? 16.375 -6.357 -31.853 1.00 89.56 71 GLY A N 1
ATOM 575 C CA . GLY A 1 71 ? 17.797 -6.587 -31.629 1.00 89.56 71 GLY A CA 1
ATOM 576 C C . GLY A 1 71 ? 18.676 -5.368 -31.834 1.00 89.56 71 GLY A C 1
ATOM 577 O O . GLY A 1 71 ? 18.429 -4.526 -32.700 1.00 89.56 71 GLY A O 1
ATOM 578 N N . LEU A 1 72 ? 19.766 -5.320 -31.069 1.00 88.88 72 LEU A N 1
ATOM 579 C CA . LEU A 1 72 ? 20.833 -4.329 -31.215 1.00 88.88 72 LEU A CA 1
ATOM 580 C C . LEU A 1 72 ? 21.803 -4.746 -32.334 1.00 88.88 72 LEU A C 1
ATOM 582 O O . LEU A 1 72 ? 22.964 -5.100 -32.099 1.00 88.88 72 LEU A O 1
ATOM 586 N N . 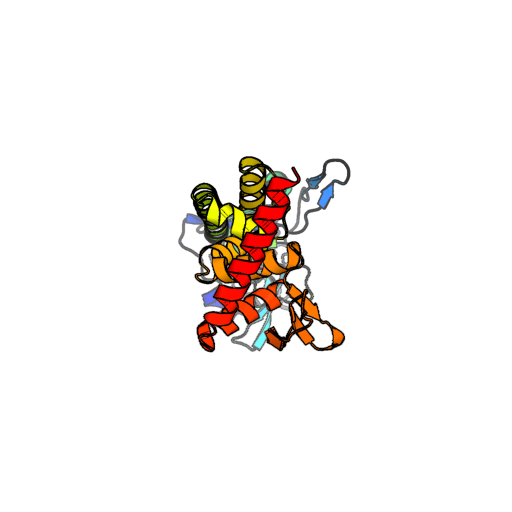VAL A 1 73 ? 21.299 -4.758 -33.568 1.00 87.44 73 VAL A N 1
ATOM 587 C CA . VAL A 1 73 ? 22.010 -5.231 -34.763 1.00 87.44 73 VAL A CA 1
ATOM 588 C C . VAL A 1 73 ? 22.381 -4.047 -35.652 1.00 87.44 73 VAL A C 1
ATOM 590 O O . VAL A 1 73 ? 21.585 -3.146 -35.871 1.00 87.44 73 VAL A O 1
ATOM 593 N N . SER A 1 74 ? 23.594 -4.053 -36.200 1.00 81.69 74 SER A N 1
ATOM 594 C CA . SER A 1 74 ? 24.093 -3.054 -37.158 1.00 81.69 74 SER A CA 1
ATOM 595 C C . SER A 1 74 ? 24.329 -3.631 -38.563 1.00 81.69 74 SER A C 1
ATOM 597 O O . SER A 1 74 ? 24.746 -2.911 -39.469 1.00 81.69 74 SER A O 1
ATOM 599 N N . GLY A 1 75 ? 24.089 -4.929 -38.773 1.00 82.38 75 GLY A N 1
ATOM 600 C CA . GLY A 1 75 ? 24.104 -5.545 -40.098 1.00 82.38 75 GLY A CA 1
ATOM 601 C C . GLY A 1 75 ? 23.723 -7.023 -40.094 1.00 82.38 75 GLY A C 1
ATOM 602 O O . GLY A 1 75 ? 24.043 -7.752 -39.156 1.00 82.38 75 GLY A O 1
ATOM 603 N N . VAL A 1 76 ? 23.081 -7.439 -41.182 1.00 85.00 76 VAL A N 1
ATOM 604 C CA . VAL A 1 76 ? 22.677 -8.821 -41.464 1.00 85.00 76 VAL A CA 1
ATOM 605 C C . VAL A 1 76 ? 23.414 -9.345 -42.699 1.00 85.00 76 VAL A C 1
ATOM 607 O O . VAL A 1 76 ? 23.880 -8.553 -43.524 1.00 85.00 76 VAL A O 1
ATOM 610 N N . ASP A 1 77 ? 23.575 -10.661 -42.795 1.00 84.25 77 ASP A N 1
ATOM 611 C CA . ASP A 1 77 ? 24.129 -11.336 -43.968 1.00 84.25 77 ASP A CA 1
ATOM 612 C C . ASP A 1 77 ? 23.084 -11.482 -45.097 1.00 84.25 77 ASP A C 1
ATOM 614 O O . ASP A 1 77 ? 21.953 -11.003 -44.992 1.00 84.25 77 ASP A O 1
ATOM 618 N N . HIS A 1 78 ? 23.461 -12.137 -46.201 1.00 78.44 78 HIS A N 1
ATOM 619 C CA . HIS A 1 78 ? 22.560 -12.380 -47.336 1.00 78.44 78 HIS A CA 1
ATOM 620 C C . HIS A 1 78 ? 21.344 -13.254 -46.976 1.00 78.44 78 HIS A C 1
ATOM 622 O O . HIS A 1 78 ? 20.314 -13.169 -47.638 1.00 78.44 78 HIS A O 1
ATOM 628 N N . PHE A 1 79 ? 21.452 -14.069 -45.925 1.00 76.69 79 PHE A N 1
ATOM 629 C CA . PHE A 1 79 ? 20.398 -14.962 -45.451 1.00 76.69 79 PHE A CA 1
ATOM 630 C C . PHE A 1 79 ? 19.518 -14.317 -44.368 1.00 76.69 79 PHE A C 1
ATOM 632 O O . PHE A 1 79 ? 18.581 -14.949 -43.892 1.00 76.69 79 PHE A O 1
ATOM 639 N N . GLY A 1 80 ? 19.795 -13.064 -43.985 1.00 74.88 80 GLY A N 1
ATOM 640 C CA . GLY A 1 80 ? 19.056 -12.336 -42.954 1.00 74.88 80 GLY A CA 1
ATOM 641 C C . GLY A 1 80 ? 19.540 -12.590 -41.523 1.00 74.88 80 GLY A C 1
ATOM 642 O O . GLY A 1 80 ? 18.963 -12.029 -40.592 1.00 74.88 80 GLY A O 1
ATOM 643 N N . ASN A 1 81 ? 20.612 -13.363 -41.326 1.00 83.38 81 ASN A N 1
ATOM 644 C CA . ASN A 1 81 ? 21.178 -13.618 -40.003 1.00 83.38 81 ASN A CA 1
ATOM 645 C C . ASN A 1 81 ? 22.041 -12.437 -39.535 1.00 83.38 81 ASN A C 1
ATOM 647 O O . ASN A 1 81 ? 22.726 -11.803 -40.346 1.00 83.38 81 ASN A O 1
ATOM 651 N N . PRO A 1 82 ? 22.083 -12.140 -38.226 1.00 84.25 82 PRO A N 1
ATOM 652 C CA . PRO A 1 82 ? 22.911 -11.064 -37.701 1.00 84.25 82 PRO A CA 1
ATOM 653 C C . PRO A 1 82 ? 24.403 -11.397 -37.840 1.00 84.25 82 PRO A C 1
ATOM 655 O O . PRO A 1 82 ? 24.871 -12.447 -37.400 1.00 84.25 82 PRO A O 1
ATOM 658 N N . ILE A 1 83 ? 25.187 -10.471 -38.402 1.00 85.25 83 ILE A N 1
ATOM 659 C CA . ILE A 1 83 ? 26.642 -10.642 -38.514 1.00 85.25 83 ILE A CA 1
ATOM 660 C C . ILE A 1 83 ? 27.246 -10.531 -37.102 1.00 85.25 83 ILE A C 1
ATOM 662 O O . ILE A 1 83 ? 27.100 -9.472 -36.488 1.00 85.25 83 ILE A O 1
ATOM 666 N N . PRO A 1 84 ? 27.983 -11.536 -36.580 1.00 79.88 84 PRO A N 1
ATOM 667 C CA . PRO A 1 84 ? 28.404 -11.569 -35.172 1.00 79.88 84 PRO A CA 1
ATOM 668 C C . PRO A 1 84 ? 29.168 -10.329 -34.679 1.00 79.88 84 PRO A C 1
ATOM 670 O O . PRO A 1 84 ? 28.982 -9.899 -33.542 1.00 79.88 84 PRO A O 1
ATOM 673 N N . ASN A 1 85 ? 29.995 -9.724 -35.539 1.00 83.12 85 ASN A N 1
ATOM 674 C CA . ASN A 1 85 ? 30.775 -8.517 -35.222 1.00 83.12 85 ASN A CA 1
ATOM 675 C C . ASN A 1 85 ? 29.979 -7.209 -35.365 1.00 83.12 85 ASN A C 1
ATOM 677 O O . ASN A 1 85 ? 30.497 -6.136 -35.069 1.00 83.12 85 ASN A O 1
ATOM 681 N N . ARG A 1 86 ? 28.733 -7.284 -35.837 1.00 83.94 86 ARG A N 1
ATOM 682 C CA . ARG A 1 86 ? 27.798 -6.158 -35.963 1.00 83.94 86 ARG A CA 1
ATOM 683 C C . ARG A 1 86 ? 26.626 -6.271 -34.990 1.00 83.94 86 ARG A C 1
ATOM 685 O O . ARG A 1 86 ? 25.655 -5.543 -35.136 1.00 83.94 86 ARG A O 1
ATOM 692 N N . VAL A 1 87 ? 26.710 -7.163 -34.006 1.00 86.19 87 VAL A N 1
ATOM 693 C CA . VAL A 1 87 ? 25.771 -7.220 -32.883 1.00 86.19 87 VAL A CA 1
ATOM 694 C C . VAL A 1 87 ? 26.384 -6.453 -31.722 1.00 86.19 87 VAL A C 1
ATOM 696 O O . VAL A 1 87 ? 27.458 -6.811 -31.226 1.00 86.19 87 VAL A O 1
ATOM 699 N N . ARG A 1 88 ? 25.713 -5.396 -31.274 1.00 86.81 88 ARG A N 1
ATOM 700 C CA . ARG A 1 88 ? 26.184 -4.601 -30.144 1.00 86.81 88 ARG A CA 1
ATOM 701 C C . ARG A 1 88 ? 26.004 -5.402 -28.858 1.00 86.81 88 ARG A C 1
ATOM 703 O O . ARG A 1 88 ? 24.923 -5.891 -28.544 1.00 86.81 88 ARG A O 1
ATOM 710 N N . ARG A 1 89 ? 27.090 -5.534 -28.098 1.00 86.94 89 ARG A N 1
ATOM 711 C CA . ARG A 1 89 ? 27.094 -6.198 -26.791 1.00 86.94 89 ARG A CA 1
ATOM 712 C C . ARG A 1 89 ? 27.105 -5.130 -25.714 1.00 86.94 89 ARG A C 1
ATOM 714 O O . ARG A 1 89 ? 28.057 -4.359 -25.638 1.00 86.94 89 ARG A O 1
ATOM 721 N N . VAL A 1 90 ? 26.062 -5.103 -24.896 1.00 88.50 90 VAL A N 1
ATOM 722 C CA . VAL A 1 90 ? 25.961 -4.172 -23.773 1.00 88.50 90 VAL A CA 1
ATOM 723 C C . VAL A 1 90 ? 26.207 -4.938 -22.482 1.00 88.50 90 VAL A C 1
ATOM 725 O O . VAL A 1 90 ? 25.567 -5.957 -22.215 1.00 88.50 90 VAL A O 1
ATOM 728 N N . TRP A 1 91 ? 27.169 -4.451 -21.708 1.00 88.75 91 TRP A N 1
ATOM 729 C CA . TRP A 1 91 ? 27.471 -4.938 -20.370 1.00 88.75 91 TRP A CA 1
ATOM 730 C C . TRP A 1 91 ? 27.074 -3.858 -19.378 1.00 88.75 91 TRP A C 1
ATOM 732 O O . TRP A 1 91 ? 27.474 -2.707 -19.533 1.00 88.75 91 TRP A O 1
ATOM 742 N N . ALA A 1 92 ? 26.293 -4.240 -18.379 1.00 87.75 92 ALA A N 1
ATOM 743 C CA . ALA A 1 92 ? 25.994 -3.413 -17.228 1.00 87.75 92 ALA A CA 1
ATOM 744 C C . ALA A 1 92 ? 26.793 -3.924 -16.025 1.00 87.75 92 ALA A C 1
ATOM 746 O O . ALA A 1 92 ? 27.048 -5.128 -15.916 1.00 87.75 92 ALA A O 1
ATOM 747 N N . SER A 1 93 ? 27.123 -3.018 -15.108 1.00 88.12 93 SER A N 1
ATOM 748 C CA . SER A 1 93 ? 27.726 -3.339 -13.810 1.00 88.12 93 SER A CA 1
ATOM 749 C C . SER A 1 93 ? 26.759 -2.961 -12.676 1.00 88.12 93 SER A C 1
ATOM 751 O O . SER A 1 93 ? 26.956 -1.930 -12.034 1.00 88.12 93 SER A O 1
ATOM 753 N N . PRO A 1 94 ? 25.682 -3.738 -12.432 1.00 86.62 94 PRO A N 1
ATOM 754 C CA . PRO A 1 94 ? 24.682 -3.406 -11.415 1.00 86.62 94 PRO A CA 1
ATOM 755 C C . PRO A 1 94 ? 25.288 -3.161 -10.026 1.00 86.62 94 PRO A C 1
ATOM 757 O O . PRO A 1 94 ? 24.880 -2.231 -9.343 1.00 86.62 94 PRO A O 1
ATOM 760 N N . GLN A 1 95 ? 26.303 -3.932 -9.626 1.00 85.19 95 GLN A N 1
ATOM 761 C CA . GLN A 1 95 ? 26.967 -3.776 -8.326 1.00 85.19 95 GLN A CA 1
ATOM 762 C C . GLN A 1 95 ? 27.629 -2.406 -8.119 1.00 85.19 95 GLN A C 1
ATOM 764 O O . GLN A 1 95 ? 27.632 -1.899 -7.002 1.00 85.19 95 GLN A O 1
ATOM 769 N N . GLU A 1 96 ? 28.164 -1.792 -9.176 1.00 84.94 96 GLU A N 1
ATOM 770 C CA . GLU A 1 96 ? 28.836 -0.486 -9.093 1.00 84.94 96 GLU A CA 1
ATOM 771 C C . GLU A 1 96 ? 27.830 0.671 -8.985 1.00 84.94 96 GLU A C 1
ATOM 773 O O . GLU A 1 96 ? 28.132 1.700 -8.387 1.00 84.94 96 GLU A O 1
ATOM 778 N N . ASN A 1 97 ? 26.618 0.480 -9.515 1.00 83.94 97 ASN A N 1
ATOM 779 C CA . ASN A 1 97 ? 25.576 1.506 -9.613 1.00 83.94 97 ASN A CA 1
ATOM 780 C C . ASN A 1 97 ? 24.346 1.191 -8.748 1.00 83.94 97 ASN A C 1
ATOM 782 O O . ASN A 1 97 ? 23.237 1.598 -9.092 1.00 83.94 97 ASN A O 1
ATOM 786 N N . ALA A 1 98 ? 24.514 0.427 -7.664 1.00 83.31 98 ALA A N 1
ATOM 787 C CA . ALA A 1 98 ? 23.430 0.053 -6.748 1.00 83.31 98 ALA A CA 1
ATOM 788 C C . ALA A 1 98 ? 22.182 -0.521 -7.459 1.00 83.31 98 ALA A C 1
ATOM 790 O O . ALA A 1 98 ? 21.049 -0.169 -7.146 1.00 83.31 98 ALA A O 1
ATOM 791 N N . GLY A 1 99 ? 22.395 -1.377 -8.458 1.00 86.50 99 GLY A N 1
ATOM 792 C CA . GLY A 1 99 ? 21.328 -2.023 -9.221 1.00 86.50 99 GLY A CA 1
ATOM 793 C C . GLY A 1 99 ? 20.756 -1.194 -10.367 1.00 86.50 99 GLY A C 1
ATOM 794 O O . GLY A 1 99 ? 19.775 -1.623 -10.970 1.00 86.50 99 GLY A O 1
ATOM 795 N N . MET A 1 100 ? 21.347 -0.043 -10.702 1.00 88.88 100 MET A N 1
ATOM 796 C CA . MET A 1 100 ? 20.787 0.881 -11.690 1.00 88.88 100 MET A CA 1
ATOM 797 C C . MET A 1 100 ? 21.590 0.943 -12.998 1.00 88.88 100 MET A C 1
ATOM 799 O O . MET A 1 100 ? 22.820 0.854 -13.030 1.00 88.88 100 MET A O 1
ATOM 803 N N . LEU A 1 101 ? 20.879 1.154 -14.105 1.00 90.81 101 LEU A N 1
ATOM 804 C CA . LEU A 1 101 ? 21.424 1.529 -15.407 1.00 90.81 101 LEU A CA 1
ATOM 805 C C . LEU A 1 101 ? 20.863 2.892 -15.803 1.00 90.81 101 LEU A C 1
ATOM 807 O O . LEU A 1 101 ? 19.655 3.035 -15.983 1.00 90.81 101 LEU A O 1
ATOM 811 N N . HIS A 1 102 ? 21.740 3.874 -15.987 1.00 90.38 102 HIS A N 1
ATOM 812 C CA . HIS A 1 102 ? 21.363 5.221 -16.406 1.00 90.38 102 HIS A CA 1
ATOM 813 C C . HIS A 1 102 ? 21.708 5.442 -17.879 1.00 90.38 102 HIS A C 1
ATOM 815 O O . HIS A 1 102 ? 22.843 5.221 -18.296 1.00 90.38 102 HIS A O 1
ATOM 821 N N . LEU A 1 103 ? 20.733 5.912 -18.653 1.00 90.50 103 LEU A N 1
ATOM 822 C CA . LEU A 1 103 ? 20.880 6.302 -20.053 1.00 90.50 103 LEU A CA 1
ATOM 823 C C . LEU A 1 103 ? 20.657 7.806 -20.189 1.00 90.50 103 LEU A C 1
ATOM 825 O O . LEU A 1 103 ? 19.729 8.353 -19.592 1.00 90.50 103 LEU A O 1
ATOM 829 N N . THR A 1 104 ? 21.477 8.479 -20.998 1.00 90.25 104 THR A N 1
ATOM 830 C CA . THR A 1 104 ? 21.313 9.914 -21.274 1.00 90.25 104 THR A CA 1
ATOM 831 C C . THR A 1 104 ? 20.810 10.122 -22.697 1.00 90.25 104 THR A C 1
ATOM 833 O O . THR A 1 104 ? 21.544 9.930 -23.669 1.00 90.25 104 THR A O 1
ATOM 836 N N . ILE A 1 105 ? 19.556 10.557 -22.829 1.00 90.44 105 ILE A N 1
ATOM 837 C CA . ILE A 1 105 ? 18.925 10.777 -24.133 1.00 90.44 105 ILE A CA 1
ATOM 838 C C . ILE A 1 105 ? 19.625 11.923 -24.867 1.00 90.44 105 ILE A C 1
ATOM 840 O O . ILE A 1 105 ? 19.838 13.007 -24.321 1.00 90.44 105 ILE A O 1
ATOM 844 N N . GLY A 1 106 ? 19.973 11.701 -26.131 1.00 84.00 106 GLY A N 1
ATOM 845 C CA . GLY A 1 106 ? 20.781 12.605 -26.945 1.00 84.00 106 GLY A CA 1
ATOM 846 C C . GLY A 1 106 ? 22.152 12.061 -27.313 1.00 84.00 106 GLY A C 1
ATOM 847 O O . GLY A 1 106 ? 22.781 12.610 -28.223 1.00 84.00 106 GLY A O 1
ATOM 848 N N . ASN A 1 107 ? 22.604 11.005 -26.633 1.00 86.38 107 ASN A N 1
ATOM 849 C CA . ASN A 1 107 ? 23.717 10.182 -27.076 1.00 86.38 107 ASN A CA 1
ATOM 850 C C . ASN A 1 107 ? 23.179 9.093 -28.011 1.00 86.38 107 ASN A C 1
ATOM 852 O O . ASN A 1 107 ? 22.319 8.307 -27.632 1.00 86.38 107 ASN A O 1
ATOM 856 N N . SER A 1 108 ? 23.720 8.999 -29.227 1.00 84.56 108 SER A N 1
ATOM 857 C CA . SER A 1 108 ? 23.208 8.073 -30.242 1.00 84.56 108 SER A CA 1
ATOM 858 C C . SER A 1 108 ? 23.205 6.607 -29.805 1.00 84.56 108 SER A C 1
ATOM 860 O O . SER A 1 108 ? 22.382 5.842 -30.297 1.00 84.56 108 SER A O 1
ATOM 862 N N . GLN A 1 109 ? 24.143 6.208 -28.946 1.00 85.94 109 GLN A N 1
ATOM 863 C CA . GLN A 1 109 ? 24.211 4.848 -28.422 1.00 85.94 109 GLN A CA 1
ATOM 864 C C . GLN A 1 109 ? 23.169 4.604 -27.324 1.00 85.94 109 GLN A C 1
ATOM 866 O O . GLN A 1 109 ? 22.615 3.508 -27.242 1.00 85.94 109 GLN A O 1
ATOM 871 N N . ASP A 1 110 ? 22.879 5.603 -26.500 1.00 88.12 110 ASP A N 1
ATOM 872 C CA . ASP A 1 110 ? 21.899 5.478 -25.420 1.00 88.12 110 ASP A CA 1
ATOM 873 C C . ASP A 1 110 ? 20.474 5.593 -25.959 1.00 88.12 110 ASP A C 1
ATOM 875 O O . ASP A 1 110 ? 19.598 4.880 -25.491 1.00 88.12 110 ASP A O 1
ATOM 879 N N . ASP A 1 111 ? 20.262 6.401 -27.002 1.00 88.75 111 ASP A N 1
ATOM 880 C CA . ASP A 1 111 ? 18.989 6.503 -27.723 1.00 88.75 111 ASP A CA 1
ATOM 881 C C . ASP A 1 111 ? 18.545 5.137 -28.276 1.00 88.75 111 ASP A C 1
ATOM 883 O O . ASP A 1 111 ? 17.409 4.711 -28.083 1.00 88.75 111 ASP A O 1
ATOM 887 N N . GLU A 1 112 ? 19.453 4.438 -28.964 1.00 89.44 112 GLU A N 1
ATOM 888 C CA . GLU A 1 112 ? 19.188 3.112 -29.532 1.00 89.44 112 GLU A CA 1
ATOM 889 C C . GLU A 1 112 ? 18.940 2.075 -28.430 1.00 89.44 112 GLU A C 1
ATOM 891 O O . GLU A 1 112 ? 18.028 1.256 -28.536 1.00 89.44 112 GLU A O 1
ATOM 896 N N . LEU A 1 113 ? 19.738 2.128 -27.358 1.00 90.69 113 LEU A N 1
ATOM 897 C CA . LEU A 1 113 ? 19.597 1.218 -26.228 1.00 90.69 113 LEU A CA 1
ATOM 898 C C . LEU A 1 113 ? 18.278 1.453 -25.485 1.00 90.69 113 LEU A C 1
ATOM 900 O O . LEU A 1 113 ? 17.610 0.486 -25.148 1.00 90.69 113 LEU A O 1
ATOM 904 N N . PHE A 1 114 ? 17.872 2.707 -25.290 1.00 91.94 114 PHE A N 1
ATOM 905 C CA . PHE A 1 114 ? 16.582 3.066 -24.708 1.00 91.94 114 PHE A CA 1
ATOM 906 C C . PHE A 1 114 ? 15.435 2.437 -25.505 1.00 91.94 114 PHE A C 1
ATOM 908 O O . PHE A 1 114 ? 14.643 1.685 -24.948 1.00 91.94 114 PHE A O 1
ATOM 915 N N . GLN A 1 115 ? 15.387 2.660 -26.822 1.00 90.69 115 GLN A N 1
ATOM 916 C CA . GLN A 1 115 ? 14.316 2.114 -27.665 1.00 90.69 115 GLN A CA 1
ATOM 917 C C . GLN A 1 115 ? 14.277 0.585 -27.648 1.00 90.69 115 GLN A C 1
ATOM 919 O O . GLN A 1 115 ? 13.202 -0.005 -27.654 1.00 90.69 115 GLN A O 1
ATOM 924 N N . TYR A 1 116 ? 15.446 -0.053 -27.602 1.00 92.56 116 TYR A N 1
ATOM 925 C CA . TYR A 1 116 ? 15.543 -1.499 -27.452 1.00 92.56 116 TYR A CA 1
ATOM 926 C C . TYR A 1 116 ? 14.998 -1.984 -26.101 1.00 92.56 116 TYR A C 1
ATOM 928 O O . TYR A 1 116 ? 14.218 -2.932 -26.066 1.00 92.56 116 TYR A O 1
ATOM 936 N N . LEU A 1 117 ? 15.381 -1.339 -24.994 1.00 92.44 117 LEU A N 1
ATOM 937 C CA . LEU A 1 117 ? 14.950 -1.727 -23.650 1.00 92.44 117 LEU A CA 1
ATOM 938 C C . LEU A 1 117 ? 13.447 -1.527 -23.433 1.00 92.44 117 LEU A C 1
ATOM 940 O O . LEU A 1 117 ? 12.827 -2.360 -22.781 1.00 92.44 117 LEU A O 1
ATOM 944 N N . GLU A 1 118 ? 12.844 -0.481 -24.001 1.00 91.19 118 GLU A N 1
ATOM 945 C CA . GLU A 1 118 ? 11.388 -0.273 -23.927 1.00 91.19 118 GLU A CA 1
ATOM 946 C C . GLU A 1 118 ? 10.594 -1.390 -24.626 1.00 91.19 118 GLU A C 1
ATOM 948 O O . GLU A 1 118 ? 9.474 -1.681 -24.219 1.00 91.19 118 GLU A O 1
ATOM 953 N N . LEU A 1 119 ? 11.173 -2.039 -25.642 1.00 90.38 119 LEU A N 1
ATOM 954 C CA . LEU A 1 119 ? 10.532 -3.131 -26.384 1.00 90.38 119 LEU A CA 1
ATOM 955 C C . LEU A 1 119 ? 10.914 -4.522 -25.892 1.00 90.38 119 LEU A C 1
ATOM 957 O O . LEU A 1 119 ? 10.260 -5.496 -26.246 1.00 90.38 119 LEU A O 1
ATOM 961 N N . ALA A 1 120 ? 11.991 -4.663 -25.131 1.00 92.00 120 ALA A N 1
ATOM 962 C CA . ALA A 1 120 ? 12.473 -5.976 -24.740 1.00 92.00 120 ALA A CA 1
ATOM 963 C C . ALA A 1 120 ? 11.445 -6.716 -23.867 1.00 92.00 120 ALA A C 1
ATOM 965 O O . ALA A 1 120 ? 10.879 -6.145 -22.936 1.00 92.00 120 ALA A O 1
ATOM 966 N N . SER A 1 121 ? 11.250 -8.015 -24.108 1.00 91.56 121 SER A N 1
ATOM 967 C CA . SER A 1 121 ? 10.371 -8.844 -23.267 1.00 91.56 121 SER A CA 1
ATOM 968 C C . SER A 1 121 ? 10.900 -9.014 -21.842 1.00 91.56 121 SER A C 1
ATOM 970 O O . SER A 1 121 ? 10.130 -9.151 -20.901 1.00 91.56 121 SER A O 1
ATOM 972 N N . PHE A 1 122 ? 12.220 -8.933 -21.645 1.00 92.19 122 PHE A N 1
ATOM 973 C CA . PHE A 1 122 ? 12.818 -8.982 -20.307 1.00 92.19 122 PHE A CA 1
ATOM 974 C C . PHE A 1 122 ? 12.678 -7.662 -19.523 1.00 92.19 122 PHE A C 1
ATOM 976 O O . PHE A 1 122 ? 13.156 -7.588 -18.391 1.00 92.19 122 PHE A O 1
ATOM 983 N N . ASN A 1 123 ? 12.070 -6.618 -20.099 1.00 91.88 123 ASN A N 1
ATOM 984 C CA . ASN A 1 123 ? 11.691 -5.414 -19.366 1.00 91.88 123 ASN A CA 1
ATOM 985 C C . ASN A 1 123 ? 10.304 -5.624 -18.746 1.00 91.88 123 ASN A C 1
ATOM 987 O O . ASN A 1 123 ? 9.325 -5.800 -19.468 1.00 91.88 123 ASN A O 1
ATOM 991 N N . ALA A 1 124 ? 10.212 -5.604 -17.419 1.00 90.12 124 ALA A N 1
ATOM 992 C CA . ALA A 1 124 ? 8.946 -5.792 -16.711 1.00 90.12 124 ALA A CA 1
ATOM 993 C C . ALA A 1 124 ? 7.931 -4.672 -16.999 1.00 90.12 124 ALA A C 1
ATOM 995 O O . ALA A 1 124 ? 6.730 -4.914 -16.982 1.00 90.12 124 ALA A O 1
ATOM 996 N N . ALA A 1 125 ? 8.403 -3.462 -17.316 1.00 87.25 125 ALA A N 1
ATOM 997 C CA . ALA A 1 125 ? 7.543 -2.313 -17.599 1.00 87.25 125 ALA A CA 1
ATOM 998 C C . ALA A 1 125 ? 6.957 -2.312 -19.026 1.00 87.25 125 ALA A C 1
ATOM 1000 O O . ALA A 1 125 ? 6.177 -1.422 -19.363 1.00 87.25 125 ALA A O 1
ATOM 1001 N N . ASN A 1 126 ? 7.345 -3.262 -19.885 1.00 88.00 126 ASN A N 1
ATOM 1002 C CA . ASN A 1 126 ? 6.835 -3.356 -21.249 1.00 88.00 126 ASN A CA 1
ATOM 1003 C C . ASN A 1 126 ? 5.466 -4.068 -21.262 1.00 88.00 126 ASN A C 1
ATOM 1005 O O . ASN A 1 126 ? 5.417 -5.257 -20.948 1.00 88.00 126 ASN A O 1
ATOM 1009 N N . PRO A 1 127 ? 4.368 -3.405 -21.675 1.00 86.56 127 PRO A N 1
ATOM 1010 C CA . PRO A 1 127 ? 3.040 -4.022 -21.723 1.00 86.56 127 PRO A CA 1
ATOM 1011 C C . PRO A 1 127 ? 2.895 -5.080 -22.827 1.00 86.56 127 PRO A C 1
ATOM 1013 O O . PRO A 1 127 ? 1.995 -5.906 -22.762 1.00 86.56 127 PRO A O 1
ATOM 1016 N N . ASN A 1 128 ? 3.773 -5.070 -23.835 1.00 88.94 128 ASN A N 1
ATOM 1017 C CA . ASN A 1 128 ? 3.743 -5.983 -24.981 1.00 88.94 128 ASN A CA 1
ATOM 1018 C C . ASN A 1 128 ? 4.842 -7.060 -24.891 1.00 88.94 128 ASN A C 1
ATOM 1020 O O . ASN A 1 128 ? 5.374 -7.513 -25.914 1.00 88.94 128 ASN A O 1
ATOM 1024 N N . ARG A 1 129 ? 5.256 -7.403 -23.665 1.00 88.94 129 ARG A N 1
ATOM 1025 C CA . ARG A 1 129 ? 6.278 -8.421 -23.406 1.00 88.94 129 ARG A CA 1
ATOM 1026 C C . ARG A 1 129 ? 5.725 -9.830 -23.585 1.00 88.94 129 ARG A C 1
ATOM 1028 O O . ARG A 1 129 ? 4.550 -10.091 -23.358 1.00 88.94 129 ARG A O 1
ATOM 1035 N N . ASP A 1 130 ? 6.620 -10.742 -23.925 1.00 90.25 130 ASP A N 1
ATOM 1036 C CA . ASP A 1 130 ? 6.410 -12.169 -23.733 1.00 90.25 130 ASP A CA 1
ATOM 1037 C C . ASP A 1 130 ? 6.502 -12.495 -22.235 1.00 90.25 130 ASP A C 1
ATOM 1039 O O . ASP A 1 130 ? 7.547 -12.295 -21.606 1.00 90.25 130 ASP A O 1
ATOM 1043 N N . GLU A 1 131 ? 5.394 -12.947 -21.649 1.00 88.56 131 GLU A N 1
ATOM 1044 C CA . GLU A 1 131 ? 5.309 -13.274 -20.224 1.00 88.56 131 GLU A CA 1
ATOM 1045 C C . GLU A 1 131 ? 6.137 -14.509 -19.850 1.00 88.56 131 GLU A C 1
ATOM 1047 O O . GLU A 1 131 ? 6.563 -14.609 -18.698 1.00 88.56 131 GLU A O 1
ATOM 1052 N N . GLU A 1 132 ? 6.448 -15.393 -20.808 1.00 89.38 132 GLU A N 1
ATOM 1053 C CA . GLU A 1 132 ? 7.313 -16.558 -20.575 1.00 89.38 132 GLU A CA 1
ATOM 1054 C C . GLU A 1 132 ? 8.779 -16.155 -20.338 1.00 89.38 132 GLU A C 1
ATOM 1056 O O . GLU A 1 132 ? 9.568 -16.914 -19.765 1.00 89.38 132 GLU A O 1
ATOM 1061 N N . VAL A 1 133 ? 9.170 -14.945 -20.753 1.00 87.75 133 VAL A N 1
ATOM 1062 C CA . VAL A 1 133 ? 10.531 -14.436 -20.576 1.00 87.75 133 VAL A CA 1
ATOM 1063 C C . VAL A 1 133 ? 10.694 -13.822 -19.186 1.00 87.75 133 VAL A C 1
ATOM 1065 O O . VAL A 1 133 ? 10.064 -12.819 -18.833 1.00 87.75 133 VAL A O 1
ATOM 1068 N N . HIS A 1 134 ? 11.624 -14.382 -18.406 1.00 88.25 134 HIS A N 1
ATOM 1069 C CA . HIS A 1 134 ? 11.969 -13.861 -17.081 1.00 88.25 134 HIS A CA 1
ATOM 1070 C C . HIS A 1 134 ? 12.403 -12.382 -17.156 1.00 88.25 134 HIS A C 1
ATOM 1072 O O . HIS A 1 134 ? 13.308 -12.049 -17.935 1.00 88.25 134 HIS A O 1
ATOM 1078 N N . PRO A 1 135 ? 11.774 -11.478 -16.383 1.00 90.75 135 PRO A N 1
ATOM 1079 C CA . PRO A 1 135 ? 12.162 -10.076 -16.337 1.00 90.75 135 PRO A CA 1
ATOM 1080 C C . PRO A 1 135 ? 13.544 -9.910 -15.697 1.00 90.75 135 PRO A C 1
ATOM 1082 O O . PRO A 1 135 ? 13.841 -10.473 -14.651 1.00 90.75 135 PRO A O 1
ATOM 1085 N N . ILE A 1 136 ? 14.390 -9.094 -16.318 1.00 90.69 136 ILE A N 1
ATOM 1086 C CA . ILE A 1 136 ? 15.755 -8.813 -15.848 1.00 90.69 136 ILE A CA 1
ATOM 1087 C C . ILE A 1 136 ? 15.859 -7.381 -15.312 1.00 90.69 136 ILE A C 1
ATOM 1089 O O . ILE A 1 136 ? 16.685 -7.096 -14.441 1.00 90.69 136 ILE A O 1
ATOM 1093 N N . LEU A 1 137 ? 15.041 -6.469 -15.840 1.00 92.69 137 LEU A N 1
ATOM 1094 C CA . LEU A 1 137 ? 15.037 -5.060 -15.469 1.00 92.69 137 LEU A CA 1
ATOM 1095 C C . LEU A 1 137 ? 13.646 -4.445 -15.582 1.00 92.69 137 LEU A C 1
ATOM 1097 O O . LEU A 1 137 ? 12.767 -4.985 -16.251 1.00 92.69 137 LEU A O 1
ATOM 1101 N N . GLU A 1 138 ? 13.484 -3.282 -14.972 1.00 92.19 138 GLU A N 1
ATOM 1102 C CA . GLU A 1 138 ? 12.297 -2.441 -15.074 1.00 92.19 138 GLU A CA 1
ATOM 1103 C C . GLU A 1 138 ? 12.692 -0.978 -15.278 1.00 92.19 138 GLU A C 1
ATOM 1105 O O . GLU A 1 138 ? 13.748 -0.531 -14.821 1.00 92.19 138 GLU A O 1
ATOM 1110 N N . ARG A 1 139 ? 11.848 -0.210 -15.971 1.00 89.88 139 ARG A N 1
ATOM 1111 C CA . ARG A 1 139 ? 12.027 1.239 -16.086 1.00 89.88 139 ARG A CA 1
ATOM 1112 C C . ARG A 1 139 ? 11.587 1.911 -14.790 1.00 89.88 139 ARG A C 1
ATOM 1114 O O . ARG A 1 139 ? 10.425 1.815 -14.412 1.00 89.88 139 ARG A O 1
ATOM 1121 N N . VAL A 1 140 ? 12.485 2.674 -14.171 1.00 85.88 140 VAL A N 1
ATOM 1122 C CA . VAL A 1 140 ? 12.165 3.439 -12.962 1.00 85.88 140 VAL A CA 1
ATOM 1123 C C . VAL A 1 140 ? 11.667 4.824 -13.336 1.00 85.88 140 VAL A C 1
ATOM 1125 O O . VAL A 1 140 ? 12.342 5.588 -14.034 1.00 85.88 140 VAL A O 1
ATOM 1128 N N . ASN A 1 141 ? 10.492 5.171 -12.821 1.00 80.00 141 ASN A N 1
ATOM 1129 C CA . ASN A 1 141 ? 9.973 6.527 -12.864 1.00 80.00 141 ASN A CA 1
ATOM 1130 C C . ASN A 1 141 ? 10.037 7.144 -11.465 1.00 80.00 141 ASN A C 1
ATOM 1132 O O . ASN A 1 141 ? 9.063 7.113 -10.716 1.00 80.00 141 ASN A O 1
ATOM 1136 N N . PHE A 1 142 ? 11.184 7.743 -11.140 1.00 75.75 142 PHE A N 1
ATOM 1137 C CA . PHE A 1 142 ? 11.417 8.367 -9.836 1.00 75.75 142 PHE A CA 1
ATOM 1138 C C . PHE A 1 142 ? 10.388 9.441 -9.485 1.00 75.75 142 PHE A C 1
ATOM 1140 O O . PHE A 1 142 ? 10.101 9.636 -8.313 1.00 75.75 142 PHE A O 1
ATOM 1147 N N . GLU A 1 143 ? 9.827 10.152 -10.468 1.00 76.25 143 GLU A N 1
ATOM 1148 C CA . GLU A 1 143 ? 8.808 11.163 -10.186 1.00 76.25 143 GLU A CA 1
ATOM 1149 C C . GLU A 1 143 ? 7.480 10.517 -9.774 1.00 76.25 143 GLU A C 1
ATOM 1151 O O . GLU A 1 143 ? 6.819 11.016 -8.865 1.00 76.25 143 GLU A O 1
ATOM 1156 N N . ALA A 1 144 ? 7.093 9.412 -10.418 1.00 75.31 144 ALA A N 1
ATOM 1157 C CA . ALA A 1 144 ? 5.897 8.662 -10.046 1.00 75.31 144 ALA A CA 1
ATOM 1158 C C . ALA A 1 144 ? 6.072 7.987 -8.679 1.00 75.31 144 ALA A C 1
ATOM 1160 O O . ALA A 1 144 ? 5.252 8.228 -7.796 1.00 75.31 144 ALA A O 1
ATOM 1161 N N . GLU A 1 145 ? 7.181 7.266 -8.467 1.00 77.38 145 GLU A N 1
ATOM 1162 C CA . GLU A 1 145 ? 7.506 6.649 -7.171 1.00 77.38 145 GLU A CA 1
ATOM 1163 C C . GLU A 1 145 ? 7.576 7.709 -6.058 1.00 77.38 145 GLU A C 1
ATOM 1165 O O . GLU A 1 145 ? 7.011 7.536 -4.983 1.00 77.38 145 GLU A O 1
ATOM 1170 N N . ALA A 1 146 ? 8.214 8.861 -6.306 1.00 77.38 146 ALA A N 1
ATOM 1171 C CA . ALA A 1 146 ? 8.273 9.940 -5.323 1.00 77.38 146 ALA A CA 1
ATOM 1172 C C . ALA A 1 146 ? 6.901 10.571 -5.059 1.00 77.38 146 ALA A C 1
ATOM 1174 O O . ALA A 1 146 ? 6.639 10.983 -3.931 1.00 77.38 146 ALA A O 1
ATOM 1175 N N . LYS A 1 147 ? 6.020 10.675 -6.064 1.00 80.69 147 LYS A N 1
ATOM 1176 C CA . LYS A 1 147 ? 4.646 11.163 -5.867 1.00 80.69 147 LYS A CA 1
ATOM 1177 C C . LYS A 1 147 ? 3.839 10.203 -5.007 1.00 80.69 147 LYS A C 1
ATOM 1179 O O . LYS A 1 147 ? 3.187 10.674 -4.082 1.00 80.69 147 LYS A O 1
ATOM 1184 N N . GLU A 1 148 ? 3.916 8.908 -5.282 1.00 81.00 148 GLU A N 1
ATOM 1185 C CA . GLU A 1 148 ? 3.236 7.868 -4.510 1.00 81.00 148 GLU A CA 1
ATOM 1186 C C . GLU A 1 148 ? 3.761 7.826 -3.071 1.00 81.00 148 GLU A C 1
ATOM 1188 O O . GLU A 1 148 ? 2.996 8.019 -2.130 1.00 81.00 148 GLU A O 1
ATOM 1193 N N . ASN A 1 149 ? 5.082 7.760 -2.888 1.00 83.81 149 ASN A N 1
ATOM 1194 C CA . ASN A 1 149 ? 5.709 7.818 -1.565 1.00 83.81 149 ASN A CA 1
ATOM 1195 C C . ASN A 1 149 ? 5.375 9.114 -0.818 1.00 83.81 149 ASN A C 1
ATOM 1197 O O . ASN A 1 149 ? 5.197 9.132 0.397 1.00 83.81 149 ASN A O 1
ATOM 1201 N N . ARG A 1 150 ? 5.265 10.240 -1.527 1.00 86.38 150 ARG A N 1
ATOM 1202 C CA . ARG A 1 150 ? 4.848 11.499 -0.907 1.00 86.38 150 ARG A CA 1
ATOM 1203 C C . ARG A 1 150 ? 3.374 11.477 -0.514 1.00 86.38 150 ARG A C 1
ATOM 1205 O O . ARG A 1 150 ? 3.029 12.102 0.485 1.00 86.38 150 ARG A O 1
ATOM 1212 N N . GLN A 1 151 ? 2.511 10.818 -1.283 1.00 87.06 151 GLN A N 1
ATOM 1213 C CA . GLN A 1 151 ? 1.103 10.645 -0.932 1.00 87.06 151 GLN A CA 1
ATOM 1214 C C . GLN A 1 151 ? 0.960 9.765 0.308 1.00 87.06 151 GLN A C 1
ATOM 1216 O O . GLN A 1 151 ? 0.300 10.197 1.250 1.00 87.06 151 GLN A O 1
ATOM 1221 N N . THR A 1 152 ? 1.655 8.626 0.370 1.00 86.19 152 THR A N 1
ATOM 1222 C CA . THR A 1 152 ? 1.629 7.741 1.546 1.00 86.19 152 THR A CA 1
ATOM 1223 C C . THR A 1 152 ? 2.168 8.447 2.792 1.00 86.19 152 THR A C 1
ATOM 1225 O O . THR A 1 152 ? 1.516 8.448 3.836 1.00 86.19 152 THR A O 1
ATOM 1228 N N . LEU A 1 153 ? 3.298 9.158 2.684 1.00 89.19 153 LEU A N 1
ATOM 1229 C CA . LEU A 1 153 ? 3.839 9.968 3.783 1.00 89.19 153 LEU A CA 1
ATOM 1230 C C . LEU A 1 153 ? 2.888 11.088 4.210 1.00 89.19 153 LEU A C 1
ATOM 1232 O O . LEU A 1 153 ? 2.767 11.383 5.398 1.00 89.19 153 LEU A O 1
ATOM 1236 N N . ARG A 1 154 ? 2.217 11.731 3.251 1.00 91.56 154 ARG A N 1
ATOM 1237 C CA . ARG A 1 154 ? 1.237 12.774 3.549 1.00 91.56 154 ARG A CA 1
ATOM 1238 C C . ARG A 1 154 ? 0.040 12.204 4.304 1.00 91.56 154 ARG A C 1
ATOM 1240 O O . ARG A 1 154 ? -0.353 12.812 5.288 1.00 91.56 154 ARG A O 1
ATOM 1247 N N . MET A 1 155 ? -0.492 11.058 3.881 1.00 89.94 155 MET A N 1
ATOM 1248 C CA . MET A 1 155 ? -1.603 10.386 4.562 1.00 89.94 155 MET A CA 1
ATOM 1249 C C . MET A 1 155 ? -1.233 10.030 6.001 1.00 89.94 155 MET A C 1
ATOM 1251 O O . MET A 1 155 ? -1.957 10.412 6.912 1.00 89.94 155 MET A O 1
ATOM 1255 N N . LYS A 1 156 ? -0.066 9.405 6.218 1.00 92.69 156 LYS A N 1
ATOM 1256 C CA . LYS A 1 156 ? 0.437 9.104 7.570 1.00 92.69 156 LYS A CA 1
ATOM 1257 C C . LYS A 1 156 ? 0.555 10.353 8.433 1.00 92.69 156 LYS A C 1
ATOM 1259 O O . LYS A 1 156 ? 0.089 10.383 9.565 1.00 92.69 156 LYS A O 1
ATOM 1264 N N . ARG A 1 157 ? 1.154 11.414 7.888 1.00 93.69 157 ARG A N 1
ATOM 1265 C CA . ARG A 1 157 ? 1.316 12.676 8.613 1.00 93.69 157 ARG A CA 1
ATOM 1266 C C . ARG A 1 157 ? -0.031 13.297 8.974 1.00 93.69 157 ARG A C 1
ATOM 1268 O O . ARG A 1 157 ? -0.202 13.758 10.096 1.00 93.69 157 ARG A O 1
ATOM 1275 N N . ASP A 1 158 ? -0.956 13.356 8.023 1.00 93.88 158 ASP A N 1
ATOM 1276 C CA . ASP A 1 158 ? -2.262 13.972 8.232 1.00 93.88 158 ASP A CA 1
ATOM 1277 C C . ASP A 1 158 ? -3.097 13.136 9.238 1.00 93.88 158 ASP A C 1
ATOM 1279 O O . ASP A 1 158 ? -3.733 13.722 10.116 1.00 93.88 158 ASP A O 1
ATOM 1283 N N . ALA A 1 159 ? -2.991 11.798 9.209 1.00 94.88 159 ALA A N 1
ATOM 1284 C CA . ALA A 1 159 ? -3.577 10.890 10.203 1.00 94.88 159 ALA A CA 1
ATOM 1285 C C . ALA A 1 159 ? -3.002 11.110 11.614 1.00 94.88 159 ALA A C 1
ATOM 1287 O O . ALA A 1 159 ? -3.763 11.300 12.558 1.00 94.88 159 ALA A O 1
ATOM 1288 N N . LEU A 1 160 ? -1.675 11.191 11.763 1.00 95.19 160 LEU A N 1
ATOM 1289 C CA . LEU A 1 160 ? -1.030 11.457 13.057 1.00 95.19 160 LEU A CA 1
ATOM 1290 C C . LEU A 1 160 ? -1.391 12.834 13.628 1.00 95.19 160 LEU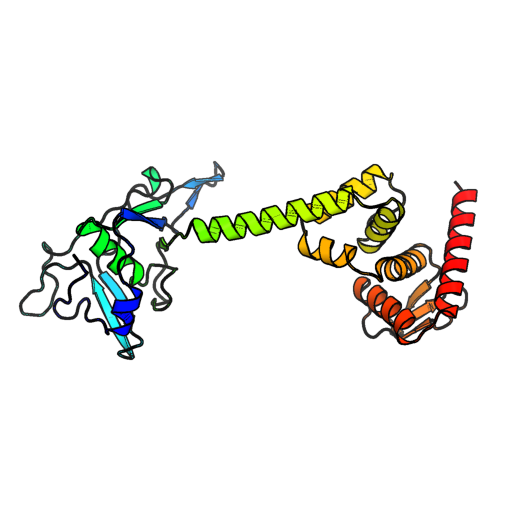 A C 1
ATOM 1292 O O . LEU A 1 160 ? -1.661 12.965 14.819 1.00 95.19 160 LEU A O 1
ATOM 1296 N N . ILE A 1 161 ? -1.454 13.870 12.783 1.00 94.56 161 ILE A N 1
ATOM 1297 C CA . ILE A 1 161 ? -1.916 15.203 13.207 1.00 94.56 161 ILE A CA 1
ATOM 1298 C C . ILE A 1 161 ? -3.354 15.125 13.725 1.00 94.56 161 ILE A C 1
ATOM 1300 O O . ILE A 1 161 ? -3.686 15.754 14.731 1.00 94.56 161 ILE A O 1
ATOM 1304 N N . LYS A 1 162 ? -4.214 14.365 13.040 1.00 94.12 162 LYS A N 1
ATOM 1305 C CA . LYS A 1 162 ? -5.606 14.186 13.443 1.00 94.12 162 LYS A CA 1
ATOM 1306 C C . LYS A 1 162 ? -5.713 13.398 14.751 1.00 94.12 162 LYS A C 1
ATOM 1308 O O . LYS A 1 162 ? -6.464 13.838 15.615 1.00 94.12 162 LYS A O 1
ATOM 1313 N N . ALA A 1 163 ? -4.936 12.326 14.922 1.00 93.88 163 ALA A N 1
ATOM 1314 C CA . ALA A 1 163 ? -4.856 11.536 16.154 1.00 93.88 163 ALA A CA 1
ATOM 1315 C C . ALA A 1 163 ? -4.437 12.390 17.361 1.00 93.88 163 ALA A C 1
ATOM 1317 O O . ALA A 1 163 ? -5.121 12.402 18.386 1.00 93.88 163 ALA A O 1
ATOM 1318 N N . ALA A 1 164 ? -3.388 13.201 17.206 1.00 91.94 164 ALA A N 1
ATOM 1319 C CA . ALA A 1 164 ? -2.919 14.105 18.254 1.00 91.94 164 ALA A CA 1
ATOM 1320 C C . ALA A 1 164 ? -3.958 15.182 18.628 1.00 91.94 164 ALA A C 1
ATOM 1322 O O . ALA A 1 164 ? -3.995 15.656 19.764 1.00 91.94 164 ALA A O 1
ATOM 1323 N N . ALA A 1 165 ? -4.817 15.575 17.683 1.00 93.88 165 ALA A N 1
ATOM 1324 C CA . ALA A 1 165 ? -5.850 16.589 17.883 1.00 93.88 165 ALA A CA 1
ATOM 1325 C C . ALA A 1 165 ? -7.163 16.047 18.481 1.00 93.88 165 ALA A C 1
ATOM 1327 O O . ALA A 1 165 ? -8.076 16.840 18.724 1.00 93.88 165 ALA A O 1
ATOM 1328 N N . LEU A 1 166 ? -7.278 14.735 18.717 1.00 93.38 166 LEU A N 1
ATOM 1329 C CA . LEU A 1 166 ? -8.493 14.133 19.264 1.00 93.38 166 LEU A CA 1
ATOM 1330 C C . LEU A 1 166 ? -8.771 14.619 20.688 1.00 93.38 166 LEU A C 1
ATOM 1332 O O . LEU A 1 166 ? -7.894 14.641 21.564 1.00 93.38 166 LEU A O 1
ATOM 1336 N N . SER A 1 167 ? -10.033 14.953 20.938 1.00 93.38 167 SER A N 1
ATOM 1337 C CA . SER A 1 167 ? -10.546 15.217 22.276 1.00 93.38 167 SER A CA 1
ATOM 1338 C C . SER A 1 167 ? -10.545 13.944 23.130 1.00 93.38 167 SER A C 1
ATOM 1340 O O . SER A 1 167 ? -10.482 12.822 22.630 1.00 93.38 167 SER A O 1
ATOM 1342 N N . LYS A 1 168 ? -10.641 14.108 24.451 1.00 91.62 168 LYS A N 1
ATOM 1343 C CA . LYS A 1 168 ? -10.668 12.981 25.393 1.00 91.62 168 LYS A CA 1
ATOM 1344 C C . LYS A 1 168 ? -11.821 12.002 25.129 1.00 91.62 168 LYS A C 1
ATOM 1346 O O . LYS A 1 168 ? -11.651 10.798 25.291 1.00 91.62 168 LYS A O 1
ATOM 1351 N N . GLU A 1 169 ? -12.984 12.517 24.732 1.00 89.88 169 GLU A N 1
ATOM 1352 C CA . GLU A 1 169 ? -14.154 11.696 24.398 1.00 89.88 169 GLU A CA 1
ATOM 1353 C C . GLU A 1 169 ? -13.929 10.905 23.104 1.00 89.88 169 GLU A C 1
ATOM 1355 O O . GLU A 1 169 ? -14.222 9.713 23.056 1.00 89.88 169 GLU A O 1
ATOM 1360 N N . GLU A 1 170 ? -13.342 11.527 22.079 1.00 90.81 170 GLU A N 1
ATOM 1361 C CA . GLU A 1 170 ? -13.015 10.851 20.818 1.00 90.81 170 GLU A CA 1
ATOM 1362 C C . GLU A 1 170 ? -11.947 9.766 21.006 1.00 90.81 170 GLU A C 1
ATOM 1364 O O . GLU A 1 170 ? -12.092 8.676 20.457 1.00 90.81 170 GLU A O 1
ATOM 1369 N N . VAL A 1 171 ? -10.924 10.023 21.831 1.00 92.44 171 VAL A N 1
ATOM 1370 C CA . VAL A 1 171 ? -9.918 9.015 22.213 1.00 92.44 171 VAL A CA 1
ATOM 1371 C C . VAL A 1 171 ? -10.590 7.805 22.855 1.00 92.44 171 VAL A C 1
ATOM 1373 O O . VAL A 1 171 ? -10.329 6.670 22.462 1.00 92.44 171 VAL A O 1
ATOM 1376 N N . TYR A 1 172 ? -11.493 8.028 23.810 1.00 90.94 172 TYR A N 1
ATOM 1377 C CA . TYR A 1 172 ? -12.205 6.940 24.474 1.00 90.94 172 TYR A CA 1
ATOM 1378 C C . TYR A 1 172 ? -13.076 6.134 23.498 1.00 90.94 172 TYR A C 1
ATOM 1380 O O . TYR A 1 172 ? -13.029 4.903 23.491 1.00 90.94 172 TYR A O 1
ATOM 1388 N N . ASN A 1 173 ? -13.826 6.823 22.634 1.00 90.94 173 ASN A N 1
ATOM 1389 C CA . ASN A 1 173 ? -14.696 6.194 21.642 1.00 90.94 173 ASN A CA 1
ATOM 1390 C C . ASN A 1 173 ? -13.911 5.355 20.627 1.00 90.94 173 ASN A C 1
ATOM 1392 O O . ASN A 1 173 ? -14.297 4.224 20.345 1.00 90.94 173 ASN A O 1
ATOM 1396 N N . LEU A 1 174 ? -12.793 5.870 20.112 1.00 91.12 174 LEU A N 1
ATOM 1397 C CA . LEU A 1 174 ? -11.930 5.114 19.201 1.00 91.12 174 LEU A CA 1
ATOM 1398 C C . LEU A 1 174 ? -11.263 3.931 19.894 1.00 91.12 174 LEU A C 1
ATOM 1400 O O . LEU A 1 174 ? -11.199 2.860 19.308 1.00 91.12 174 LEU A O 1
ATOM 1404 N N . THR A 1 175 ? -10.821 4.090 21.143 1.00 91.31 175 THR A N 1
ATOM 1405 C CA . THR A 1 175 ? -10.233 2.987 21.922 1.00 91.31 175 THR A CA 1
ATOM 1406 C C . THR A 1 175 ? -11.216 1.819 22.034 1.00 91.31 175 THR A C 1
ATOM 1408 O O . THR A 1 175 ? -10.840 0.678 21.778 1.00 91.31 175 THR A O 1
ATOM 1411 N N . LEU A 1 176 ? -12.489 2.107 22.340 1.00 89.50 176 LEU A N 1
ATOM 1412 C CA . LEU A 1 176 ? -13.557 1.101 22.370 1.00 89.50 176 LEU A CA 1
ATOM 1413 C C . LEU A 1 176 ? -13.755 0.417 21.019 1.00 89.50 176 LEU A C 1
ATOM 1415 O O . LEU A 1 176 ? -13.854 -0.805 20.961 1.00 89.50 176 LEU A O 1
ATOM 1419 N N . LEU A 1 177 ? -13.838 1.204 19.945 1.00 89.19 177 LEU A N 1
ATOM 1420 C CA . LEU A 1 177 ? -14.109 0.690 18.603 1.00 89.19 177 LEU A CA 1
ATOM 1421 C C . LEU A 1 177 ? -12.957 -0.138 18.040 1.00 89.19 177 LEU A C 1
ATOM 1423 O O . LEU A 1 177 ? -13.199 -1.084 17.306 1.00 89.19 177 LEU A O 1
ATOM 1427 N N . LEU A 1 178 ? -11.718 0.193 18.398 1.00 89.62 178 LEU A N 1
ATOM 1428 C CA . LEU A 1 178 ? -10.536 -0.584 18.027 1.00 89.62 178 LEU A CA 1
ATOM 1429 C C . LEU A 1 178 ? -10.343 -1.824 18.919 1.00 89.62 178 LEU A C 1
ATOM 1431 O O . LEU A 1 178 ? -9.388 -2.574 18.731 1.00 89.62 178 LEU A O 1
ATOM 1435 N N . GLY A 1 179 ? -11.230 -2.048 19.896 1.00 86.62 179 GLY A N 1
ATOM 1436 C CA . GLY A 1 179 ? -11.157 -3.183 20.817 1.00 86.62 179 GLY A CA 1
ATOM 1437 C C . GLY A 1 179 ? -10.003 -3.093 21.820 1.00 86.62 179 GLY A C 1
ATOM 1438 O O . GLY A 1 179 ? -9.636 -4.099 22.427 1.00 86.62 179 GLY A O 1
ATOM 1439 N N . TYR A 1 180 ? -9.419 -1.907 22.002 1.00 89.25 180 TYR A N 1
ATOM 1440 C CA . TYR A 1 180 ? -8.364 -1.678 22.983 1.00 89.25 180 TYR A CA 1
ATOM 1441 C C . TYR A 1 180 ? -8.933 -1.559 24.403 1.00 89.25 180 TYR A C 1
ATOM 1443 O O . TYR A 1 180 ? -10.104 -1.233 24.618 1.00 89.25 180 TYR A O 1
ATOM 1451 N N . ASP A 1 181 ? -8.086 -1.820 25.402 1.00 85.50 181 ASP A N 1
ATOM 1452 C CA . ASP A 1 181 ? -8.485 -1.708 26.802 1.00 85.50 181 ASP A CA 1
ATOM 1453 C C . ASP A 1 181 ? -8.743 -0.241 27.184 1.00 85.50 181 ASP A C 1
ATOM 1455 O O . ASP A 1 181 ? -7.907 0.643 27.001 1.00 85.50 181 ASP A O 1
ATOM 1459 N N . THR A 1 182 ? -9.922 0.003 27.750 1.00 85.31 182 THR A N 1
ATOM 1460 C CA . THR A 1 182 ? -10.385 1.328 28.179 1.00 85.31 182 THR A CA 1
ATOM 1461 C C . THR A 1 182 ? -10.113 1.620 29.651 1.00 85.31 182 THR A C 1
ATOM 1463 O O . THR A 1 182 ? -10.459 2.698 30.140 1.00 85.31 182 THR A O 1
ATOM 1466 N N . GLU A 1 183 ? -9.524 0.671 30.385 1.00 86.62 183 GLU A N 1
ATOM 1467 C CA . GLU A 1 183 ? -9.029 0.899 31.746 1.00 86.62 183 GLU A CA 1
ATOM 1468 C C . GLU A 1 183 ? -7.615 1.499 31.787 1.00 86.62 183 GLU A C 1
ATOM 1470 O O . GLU A 1 183 ? -7.157 1.881 32.868 1.00 86.62 183 GLU A O 1
ATOM 1475 N N . LEU A 1 184 ? -6.956 1.617 30.629 1.00 86.88 184 LEU A N 1
ATOM 1476 C CA . LEU A 1 184 ? -5.650 2.251 30.463 1.00 86.88 184 LEU A CA 1
ATOM 1477 C C . LEU A 1 184 ? -5.683 3.754 30.781 1.00 86.88 184 LEU A C 1
ATOM 1479 O O . LEU A 1 184 ? -6.736 4.402 30.822 1.00 86.88 184 LEU A O 1
ATOM 1483 N N . SER A 1 185 ? -4.502 4.329 31.012 1.00 91.31 185 SER A N 1
ATOM 1484 C CA . SER A 1 185 ? -4.359 5.779 31.141 1.00 91.31 185 SER A CA 1
ATOM 1485 C C . SER A 1 185 ? -4.654 6.493 29.814 1.00 91.31 185 SER A C 1
ATOM 1487 O O . SER A 1 185 ? -4.574 5.906 28.737 1.00 91.31 185 SER A O 1
ATOM 1489 N N . GLU A 1 186 ? -4.996 7.785 29.874 1.00 89.94 186 GLU A N 1
ATOM 1490 C CA . GLU A 1 186 ? -5.285 8.566 28.659 1.00 89.94 186 GLU A CA 1
ATOM 1491 C C . GLU A 1 186 ? -4.095 8.600 27.690 1.00 89.94 186 GLU A C 1
ATOM 1493 O O . GLU A 1 186 ? -4.297 8.491 26.486 1.00 89.94 186 GLU A O 1
ATOM 1498 N N . GLU A 1 187 ? -2.871 8.694 28.211 1.00 91.31 187 GLU A N 1
ATOM 1499 C CA . GLU A 1 187 ? -1.646 8.688 27.403 1.00 91.31 187 GLU A CA 1
ATOM 1500 C C . GLU A 1 187 ? -1.423 7.340 26.704 1.00 91.31 187 GLU A C 1
ATOM 1502 O O . GLU A 1 187 ? -1.059 7.308 25.534 1.00 91.31 187 GLU A O 1
ATOM 1507 N N . GLU A 1 188 ? -1.702 6.219 27.377 1.00 92.12 188 GLU A N 1
ATOM 1508 C CA . GLU A 1 188 ? -1.610 4.884 26.767 1.00 92.12 188 GLU A CA 1
ATOM 1509 C C . GLU A 1 188 ? -2.675 4.683 25.680 1.00 92.12 188 GLU A C 1
ATOM 1511 O O . GLU A 1 188 ? -2.374 4.151 24.614 1.00 92.12 188 GLU A O 1
ATOM 1516 N N . MET A 1 189 ? -3.908 5.152 25.909 1.00 93.75 189 MET A N 1
ATOM 1517 C CA . MET A 1 189 ? -4.960 5.123 24.886 1.00 93.75 189 MET A CA 1
ATOM 1518 C C . MET A 1 189 ? -4.584 5.979 23.671 1.00 93.75 189 MET A C 1
ATOM 1520 O O . MET A 1 189 ? -4.752 5.540 22.535 1.00 93.75 189 MET A O 1
ATOM 1524 N N . ARG A 1 190 ? -4.032 7.180 23.894 1.00 94.88 190 ARG A N 1
ATOM 1525 C CA . ARG A 1 190 ? -3.539 8.049 22.814 1.00 94.88 190 ARG A CA 1
ATOM 1526 C C . ARG A 1 190 ? -2.421 7.386 22.026 1.00 94.88 190 ARG A C 1
ATOM 1528 O O . ARG A 1 190 ? -2.498 7.364 20.803 1.00 94.88 190 ARG A O 1
ATOM 1535 N N . PHE A 1 191 ? -1.448 6.796 22.713 1.00 94.62 191 PHE A N 1
ATOM 1536 C CA . PHE A 1 191 ? -0.350 6.085 22.071 1.00 94.62 191 PHE A CA 1
ATOM 1537 C C . PHE A 1 191 ? -0.850 4.950 21.166 1.00 94.62 191 PHE A C 1
ATOM 1539 O O . PHE A 1 191 ? -0.443 4.872 20.012 1.00 94.62 191 PHE A O 1
ATOM 1546 N N . ASN A 1 192 ? -1.785 4.120 21.641 1.00 94.00 192 ASN A N 1
ATOM 1547 C CA . ASN A 1 192 ? -2.349 3.032 20.832 1.00 94.00 192 ASN A CA 1
ATOM 1548 C C . ASN A 1 192 ? -3.088 3.550 19.586 1.00 94.00 192 ASN A C 1
ATOM 1550 O O . ASN A 1 192 ? -3.019 2.941 18.520 1.00 94.00 192 ASN A O 1
ATOM 1554 N N . ILE A 1 193 ? -3.789 4.681 19.704 1.00 95.25 193 ILE A N 1
ATOM 1555 C CA . ILE A 1 193 ? -4.462 5.315 18.565 1.00 95.25 193 ILE A CA 1
ATOM 1556 C C . ILE A 1 193 ? -3.446 5.886 17.568 1.00 95.25 193 ILE A C 1
ATOM 1558 O O . ILE A 1 193 ? -3.653 5.767 16.362 1.00 95.25 193 ILE A O 1
ATOM 1562 N N . GLU A 1 194 ? -2.361 6.500 18.043 1.00 94.75 194 GLU A N 1
ATOM 1563 C CA . GLU A 1 194 ? -1.293 7.030 17.187 1.00 94.75 194 GLU A CA 1
ATOM 1564 C C . GLU A 1 194 ? -0.552 5.913 16.440 1.00 94.75 194 GLU A C 1
ATOM 1566 O O . GLU A 1 194 ? -0.350 6.030 15.231 1.00 94.75 194 GLU A O 1
ATOM 1571 N N . ASP A 1 195 ? -0.230 4.809 17.120 1.00 95.56 195 ASP A N 1
ATOM 1572 C CA . ASP A 1 195 ? 0.381 3.616 16.516 1.00 95.56 195 ASP A CA 1
ATOM 1573 C C . ASP A 1 195 ? -0.520 3.027 15.417 1.00 95.56 195 ASP A C 1
ATOM 1575 O O . ASP A 1 195 ? -0.089 2.784 14.284 1.00 95.56 195 ASP A O 1
ATOM 1579 N N . TYR A 1 196 ? -1.821 2.911 15.701 1.00 94.62 196 TYR A N 1
ATOM 1580 C CA . TYR A 1 196 ? -2.802 2.477 14.713 1.00 94.62 196 TYR A CA 1
ATOM 1581 C C . TYR A 1 196 ? -2.917 3.454 13.528 1.00 94.62 196 TYR A C 1
ATOM 1583 O O . TYR A 1 196 ? -2.953 3.016 12.378 1.00 94.62 196 TYR A O 1
ATOM 1591 N N . ALA A 1 197 ? -2.920 4.769 13.768 1.00 94.94 197 ALA A N 1
ATOM 1592 C CA . ALA A 1 197 ? -2.966 5.785 12.714 1.00 94.94 197 ALA A CA 1
ATOM 1593 C C . ALA A 1 197 ? -1.712 5.772 11.818 1.00 94.94 197 ALA A C 1
ATOM 1595 O O . ALA A 1 197 ? -1.800 6.067 10.623 1.00 94.94 197 ALA A O 1
ATOM 1596 N N . GLU A 1 198 ? -0.545 5.417 12.363 1.00 93.44 198 GLU A N 1
ATOM 1597 C CA . GLU A 1 198 ? 0.688 5.255 11.590 1.00 93.44 198 GLU A CA 1
ATOM 1598 C C . GLU A 1 198 ? 0.671 3.992 10.711 1.00 93.44 198 GLU A C 1
ATOM 1600 O O . GLU A 1 198 ? 1.135 4.027 9.558 1.00 93.44 198 GLU A O 1
ATOM 1605 N N . GLY A 1 199 ? 0.146 2.888 11.250 1.00 93.19 199 GLY A N 1
ATOM 1606 C CA . GLY A 1 199 ? 0.024 1.605 10.557 1.00 93.19 199 GLY A CA 1
ATOM 1607 C C . GLY A 1 199 ? -1.073 1.591 9.490 1.00 93.19 199 GLY A C 1
ATOM 1608 O O . GLY A 1 199 ? -0.853 1.081 8.390 1.00 93.19 199 GLY A O 1
ATOM 1609 N N . TYR A 1 200 ? -2.222 2.204 9.788 1.00 93.75 200 TYR A N 1
ATOM 1610 C CA . TYR A 1 200 ? -3.451 2.141 8.991 1.00 93.75 200 TYR A CA 1
ATOM 1611 C C . TYR A 1 200 ? -4.089 3.532 8.799 1.00 93.75 200 TYR A C 1
ATOM 1613 O O . TYR A 1 200 ? -5.217 3.773 9.236 1.00 93.75 200 TYR A O 1
ATOM 1621 N N . PRO A 1 201 ? -3.406 4.476 8.121 1.00 93.19 201 PRO A N 1
ATOM 1622 C CA . PRO A 1 201 ? -3.839 5.874 8.054 1.00 93.19 201 PRO A CA 1
ATOM 1623 C C . PRO A 1 201 ? -5.187 6.077 7.349 1.00 93.19 201 PRO A C 1
ATOM 1625 O O . PRO A 1 201 ? -5.958 6.944 7.752 1.00 93.19 201 PRO A O 1
ATOM 1628 N N . GLU A 1 202 ? -5.486 5.304 6.301 1.00 92.25 202 GLU A N 1
ATOM 1629 C CA . GLU A 1 202 ? -6.751 5.430 5.561 1.00 92.25 202 GLU A CA 1
ATOM 1630 C C . GLU A 1 202 ? -7.948 4.938 6.382 1.00 92.25 202 GLU A C 1
ATOM 1632 O O . GLU A 1 202 ? -8.951 5.645 6.483 1.00 92.25 202 GLU A O 1
ATOM 1637 N N . ASP A 1 203 ? -7.820 3.766 7.013 1.00 90.94 203 ASP A N 1
ATOM 1638 C CA . ASP A 1 203 ? -8.852 3.198 7.888 1.00 90.94 203 ASP A CA 1
ATOM 1639 C C . ASP A 1 203 ? -9.093 4.122 9.091 1.00 90.94 203 ASP A C 1
ATOM 1641 O O . ASP A 1 203 ? -10.225 4.536 9.344 1.00 90.94 203 ASP A O 1
ATOM 1645 N N . PHE A 1 204 ? -8.020 4.583 9.744 1.00 94.50 204 PHE A N 1
ATOM 1646 C CA . PHE A 1 204 ? -8.101 5.558 10.830 1.00 94.50 204 PHE A CA 1
ATOM 1647 C C . PHE A 1 204 ? -8.864 6.831 10.433 1.00 94.50 204 PHE A C 1
ATOM 1649 O O . PHE A 1 204 ? -9.809 7.220 11.121 1.00 94.50 204 PHE A O 1
ATOM 1656 N N . MET A 1 205 ? -8.498 7.469 9.316 1.00 92.56 205 MET A N 1
ATOM 1657 C CA . MET A 1 205 ? -9.183 8.679 8.847 1.00 92.56 205 MET A CA 1
ATOM 1658 C C . MET A 1 205 ? -10.668 8.418 8.568 1.00 92.56 205 MET A C 1
ATOM 1660 O O . MET A 1 205 ? -11.510 9.237 8.935 1.00 92.56 205 MET A O 1
ATOM 1664 N N . SER A 1 206 ? -10.998 7.260 7.987 1.00 91.50 206 SER A N 1
ATOM 1665 C CA . SER A 1 206 ? -12.383 6.862 7.718 1.00 91.50 206 SER A CA 1
ATOM 1666 C C . SER A 1 206 ? -13.219 6.734 8.999 1.00 91.50 206 SER A C 1
ATOM 1668 O O . SER A 1 206 ? -14.356 7.204 9.041 1.00 91.50 206 SER A O 1
ATOM 1670 N N . ARG A 1 207 ? -12.629 6.182 10.068 1.00 88.94 207 ARG A N 1
ATOM 1671 C CA . ARG A 1 207 ? -13.282 5.991 11.371 1.00 88.94 207 ARG A CA 1
ATOM 1672 C C . ARG A 1 207 ? -13.446 7.303 12.131 1.00 88.94 207 ARG A C 1
ATOM 1674 O O . ARG A 1 207 ? -14.473 7.513 12.766 1.00 88.94 207 ARG A O 1
ATOM 1681 N N . VAL A 1 208 ? -12.460 8.198 12.062 1.00 89.81 208 VAL A N 1
ATOM 1682 C CA . VAL A 1 208 ? -12.516 9.504 12.743 1.00 89.81 208 VAL A CA 1
ATOM 1683 C C . VAL A 1 208 ? -13.497 10.467 12.079 1.00 89.81 208 VAL A C 1
ATOM 1685 O O . VAL A 1 208 ? -14.155 11.245 12.769 1.00 89.81 208 VAL A O 1
ATOM 1688 N N . ASP A 1 209 ? -13.607 10.430 10.753 1.00 88.56 209 ASP A N 1
ATOM 1689 C CA . ASP A 1 209 ? -14.552 11.276 10.019 1.00 88.56 209 ASP A CA 1
ATOM 1690 C C . ASP A 1 209 ? -15.995 10.722 10.051 1.00 88.56 209 ASP A C 1
ATOM 1692 O O . ASP A 1 209 ? -16.929 11.374 9.563 1.00 88.56 209 ASP A O 1
ATOM 1696 N N . ASP A 1 210 ? -16.207 9.550 10.663 1.00 87.94 210 ASP A N 1
ATOM 1697 C CA . ASP A 1 210 ? -17.525 8.955 10.853 1.00 87.94 210 ASP A CA 1
ATOM 1698 C C . ASP A 1 210 ? -18.362 9.746 11.872 1.00 87.94 210 ASP A C 1
ATOM 1700 O O . ASP A 1 210 ? -18.099 9.794 13.075 1.00 87.94 210 ASP A O 1
ATOM 1704 N N . LYS A 1 211 ? -19.462 10.328 11.391 1.00 86.88 211 LYS A N 1
ATOM 1705 C CA . LYS A 1 211 ? -20.408 11.089 12.220 1.00 86.88 211 LYS A CA 1
ATOM 1706 C C . LYS A 1 211 ? -21.142 10.221 13.241 1.00 86.88 211 LYS A C 1
ATOM 1708 O O . LYS A 1 211 ? -21.664 10.755 14.217 1.00 86.88 211 LYS A O 1
ATOM 1713 N N . GLN A 1 212 ? -21.210 8.913 13.010 1.00 88.88 212 GLN A N 1
ATOM 1714 C CA . GLN A 1 212 ? -21.881 7.953 13.879 1.00 88.88 212 GLN A CA 1
ATOM 1715 C C . GLN A 1 212 ? -20.941 7.328 14.916 1.00 88.88 212 GLN A C 1
ATOM 1717 O O . GLN A 1 212 ? -21.390 6.488 15.699 1.00 88.88 212 GLN A O 1
ATOM 1722 N N . ILE A 1 213 ? -19.675 7.759 14.983 1.00 88.56 213 ILE A N 1
ATOM 1723 C CA . ILE A 1 213 ? -18.662 7.198 15.886 1.00 88.56 213 ILE A CA 1
ATOM 1724 C C . ILE A 1 213 ? -19.140 7.104 17.342 1.00 88.56 213 ILE A C 1
ATOM 1726 O O . ILE A 1 213 ? -18.927 6.088 17.997 1.00 88.56 213 ILE A O 1
ATOM 1730 N N . GLY A 1 214 ? -19.863 8.113 17.840 1.00 86.44 214 GLY A N 1
ATOM 1731 C CA . GLY A 1 214 ? -20.402 8.103 19.202 1.00 86.44 214 GLY A CA 1
ATOM 1732 C C . GLY A 1 214 ? -21.485 7.041 19.423 1.00 86.44 214 GLY A C 1
ATOM 1733 O O . GLY A 1 214 ? -21.516 6.404 20.472 1.00 86.44 214 GLY A O 1
ATOM 1734 N N . ILE A 1 215 ? -22.350 6.801 18.430 1.00 89.62 215 ILE A N 1
ATOM 1735 C CA . ILE A 1 215 ? -23.399 5.770 18.513 1.00 89.62 215 ILE A CA 1
ATOM 1736 C C . ILE A 1 215 ? -22.768 4.376 18.442 1.00 89.62 215 ILE A C 1
ATOM 1738 O O . ILE A 1 215 ? -23.134 3.498 19.225 1.00 89.62 215 ILE A O 1
ATOM 1742 N N . LYS A 1 216 ? -21.792 4.188 17.544 1.00 91.62 216 LYS A N 1
ATOM 1743 C CA . LYS A 1 216 ? -21.024 2.942 17.423 1.00 91.62 216 LYS A CA 1
ATOM 1744 C C . LYS A 1 216 ? -20.270 2.635 18.726 1.00 91.62 216 LYS A C 1
ATOM 1746 O O . LYS A 1 216 ? -20.360 1.528 19.251 1.00 91.62 216 LYS A O 1
ATOM 1751 N N . ALA A 1 217 ? -19.597 3.632 19.303 1.00 89.81 217 ALA A N 1
ATOM 1752 C CA . ALA A 1 217 ? -18.878 3.474 20.565 1.00 89.81 217 ALA A CA 1
ATOM 1753 C C . ALA A 1 217 ? -19.817 3.139 21.736 1.00 89.81 217 ALA A C 1
ATOM 1755 O O . ALA A 1 217 ? -19.474 2.307 22.575 1.00 89.81 217 ALA A O 1
ATOM 1756 N N . LEU A 1 218 ? -21.021 3.721 21.778 1.00 91.75 218 LEU A N 1
ATOM 1757 C CA . LEU A 1 218 ? -22.009 3.424 22.818 1.00 91.75 218 LEU A CA 1
ATOM 1758 C C . LEU A 1 218 ? -22.432 1.950 22.816 1.00 91.75 218 LEU A C 1
ATOM 1760 O O . LEU A 1 218 ? -22.494 1.332 23.880 1.00 91.75 218 LEU A O 1
ATOM 1764 N N . VAL A 1 219 ? -22.730 1.377 21.645 1.00 92.12 219 VAL A N 1
ATOM 1765 C CA . VAL A 1 219 ? -23.131 -0.038 21.566 1.00 92.12 219 VAL A CA 1
ATOM 1766 C C . VAL A 1 219 ? -21.963 -0.972 21.881 1.00 92.12 219 VAL A C 1
ATOM 1768 O O . VAL A 1 219 ? -22.156 -1.936 22.624 1.00 92.12 219 VAL A O 1
ATOM 1771 N N . ALA A 1 220 ? -20.744 -0.642 21.440 1.00 91.50 220 ALA A N 1
ATOM 1772 C CA . ALA A 1 220 ? -19.536 -1.368 21.833 1.00 91.50 220 ALA A CA 1
ATOM 1773 C C . ALA A 1 220 ? -19.363 -1.358 23.364 1.00 91.50 220 ALA A C 1
ATOM 1775 O O . ALA A 1 220 ? -19.194 -2.401 23.999 1.00 91.50 220 ALA A O 1
ATOM 1776 N N . GLN A 1 221 ? -19.526 -0.191 23.994 1.00 90.69 221 GLN A N 1
ATOM 1777 C CA . GLN A 1 221 ? -19.460 -0.056 25.448 1.00 90.69 221 GLN A CA 1
ATOM 1778 C C . GLN A 1 221 ? -20.568 -0.841 26.164 1.00 90.69 221 GLN A C 1
ATOM 1780 O O . GLN A 1 221 ? -20.322 -1.456 27.204 1.00 90.69 221 GLN A O 1
ATOM 1785 N N . ALA A 1 222 ? -21.789 -0.840 25.624 1.00 90.88 222 ALA A N 1
ATOM 1786 C CA . ALA A 1 222 ? -22.909 -1.596 26.175 1.00 90.88 222 ALA A CA 1
ATOM 1787 C C . ALA A 1 222 ? -22.631 -3.106 26.175 1.00 90.88 222 ALA A C 1
ATOM 1789 O O . ALA A 1 222 ? -22.982 -3.786 27.144 1.00 90.88 222 ALA A O 1
ATOM 1790 N N . ILE A 1 223 ? -21.961 -3.617 25.141 1.00 91.00 223 ILE A N 1
ATOM 1791 C CA . ILE A 1 223 ? -21.538 -5.018 25.061 1.00 91.00 223 ILE A CA 1
ATOM 1792 C C . ILE A 1 223 ? -20.441 -5.310 26.092 1.00 91.00 223 ILE A C 1
ATOM 1794 O O . ILE A 1 223 ? -20.597 -6.218 26.911 1.00 91.00 223 ILE A O 1
ATOM 1798 N N . VAL A 1 224 ? -19.396 -4.478 26.164 1.00 88.81 224 VAL A N 1
ATOM 1799 C CA . VAL A 1 224 ? -18.302 -4.625 27.147 1.00 88.81 224 VAL A CA 1
ATOM 1800 C C . VAL A 1 224 ? -18.813 -4.595 28.597 1.00 88.81 224 VAL A C 1
ATOM 1802 O O . VAL A 1 224 ? -18.343 -5.344 29.455 1.00 88.81 224 VAL A O 1
ATOM 1805 N N . LEU A 1 225 ? -19.811 -3.759 28.901 1.00 89.31 225 LEU A N 1
ATOM 1806 C CA . LEU A 1 225 ? -20.414 -3.648 30.239 1.00 89.31 225 LEU A CA 1
ATOM 1807 C C . LEU A 1 225 ? -21.507 -4.692 30.527 1.00 89.31 225 LEU A C 1
ATOM 1809 O O . LEU A 1 225 ? -22.127 -4.663 31.608 1.00 89.31 225 LEU A O 1
ATOM 1813 N N . ASN A 1 226 ? -21.748 -5.606 29.584 1.00 91.06 226 ASN A N 1
ATOM 1814 C CA . ASN A 1 226 ? -22.800 -6.613 29.639 1.00 91.06 226 ASN A CA 1
ATOM 1815 C C . ASN A 1 226 ? -24.170 -5.980 29.970 1.00 91.06 226 ASN A C 1
ATOM 1817 O O . ASN A 1 226 ? -24.840 -6.336 30.949 1.00 91.06 226 ASN A O 1
ATOM 1821 N N . VAL A 1 227 ? -24.491 -4.915 29.235 1.00 92.62 227 VAL A N 1
ATOM 1822 C CA . VAL A 1 227 ? -25.813 -4.272 29.154 1.00 92.62 227 VAL A CA 1
ATOM 1823 C C . VAL A 1 227 ? -26.590 -4.849 27.976 1.00 92.62 227 VAL A C 1
ATOM 1825 O O . VAL A 1 227 ? -27.794 -5.075 28.089 1.00 92.62 227 VAL A O 1
ATOM 1828 N N . ALA A 1 228 ? -25.895 -5.089 26.867 1.00 92.31 228 ALA A N 1
ATOM 1829 C CA . ALA A 1 228 ? -26.415 -5.763 25.693 1.00 92.31 228 ALA A CA 1
ATOM 1830 C C . ALA A 1 228 ? -25.479 -6.907 25.295 1.00 92.31 228 ALA A C 1
ATOM 1832 O O . ALA A 1 228 ? -24.311 -6.923 25.683 1.00 92.31 228 ALA A O 1
ATOM 1833 N N . TYR A 1 229 ? -25.990 -7.854 24.519 1.00 92.50 229 TYR A N 1
ATOM 1834 C CA . TYR A 1 229 ? -25.196 -8.948 23.979 1.00 92.50 229 TYR A CA 1
ATOM 1835 C C . TYR A 1 229 ? -25.715 -9.378 22.604 1.00 92.50 229 TYR A C 1
ATOM 1837 O O . TYR A 1 229 ? -26.891 -9.186 22.272 1.00 92.50 229 TYR A O 1
ATOM 1845 N N . VAL A 1 230 ? -24.825 -9.953 21.796 1.00 92.31 230 VAL A N 1
ATOM 1846 C CA . VAL A 1 230 ? -25.161 -10.512 20.483 1.00 92.31 230 VAL A CA 1
ATOM 1847 C C . VAL A 1 230 ? -25.588 -11.967 20.663 1.00 92.31 230 VAL A C 1
ATOM 1849 O O . VAL A 1 230 ? -24.801 -12.820 21.071 1.00 92.31 230 VAL A O 1
ATOM 1852 N N . SER A 1 231 ? -26.853 -12.259 20.367 1.00 90.25 231 SER A N 1
ATOM 1853 C CA . SER A 1 231 ? -27.365 -13.624 20.282 1.00 90.25 231 SER A CA 1
ATOM 1854 C C . SER A 1 231 ? -27.073 -14.177 18.891 1.00 90.25 231 SER A C 1
ATOM 1856 O O . SER A 1 231 ? -27.734 -13.812 17.916 1.00 90.25 231 SER A O 1
ATOM 1858 N N . VAL A 1 232 ? -26.077 -15.062 18.808 1.00 87.75 232 VAL A N 1
ATOM 1859 C CA . VAL A 1 232 ? -25.667 -15.728 17.559 1.00 87.75 232 VAL A CA 1
ATOM 1860 C C . VAL A 1 232 ? -26.800 -16.598 17.007 1.00 87.75 232 VAL A C 1
ATOM 1862 O O . VAL A 1 232 ? -27.095 -16.546 15.817 1.00 87.75 232 VAL A O 1
ATOM 1865 N N . GLU A 1 233 ? -27.484 -17.345 17.877 1.00 87.38 233 GLU A N 1
ATOM 1866 C CA . GLU A 1 233 ? -28.558 -18.270 17.486 1.00 87.38 233 GLU A CA 1
ATOM 1867 C C . GLU A 1 233 ? -29.753 -17.552 16.856 1.00 87.38 233 GLU A C 1
ATOM 1869 O O . GLU A 1 233 ? -30.316 -18.016 15.866 1.00 87.38 233 GLU A O 1
ATOM 1874 N N . GLU A 1 234 ? -30.136 -16.402 17.412 1.00 86.94 234 GLU A N 1
ATOM 1875 C CA . GLU A 1 234 ? -31.274 -15.637 16.906 1.00 86.94 234 GLU A CA 1
ATOM 1876 C C . GLU A 1 234 ? -30.883 -14.570 15.884 1.00 86.94 234 GLU A C 1
ATOM 1878 O O . GLU A 1 234 ? -31.768 -13.966 15.272 1.00 86.94 234 GLU A O 1
ATOM 1883 N N . SER A 1 235 ? -29.581 -14.332 15.703 1.00 91.06 235 SER A N 1
ATOM 1884 C CA . SER A 1 235 ? -29.033 -13.216 14.931 1.00 91.06 235 SER A CA 1
ATOM 1885 C C . SER A 1 235 ? -29.644 -11.878 15.359 1.00 91.06 235 SER A C 1
ATOM 1887 O O . SER A 1 235 ? -30.255 -11.150 14.570 1.00 91.06 235 SER A O 1
ATOM 1889 N N . LYS A 1 236 ? -29.544 -11.570 16.657 1.00 92.19 236 LYS A N 1
ATOM 1890 C CA . LYS A 1 236 ? -30.122 -10.359 17.259 1.00 92.19 236 LYS A CA 1
ATOM 1891 C C . LYS A 1 236 ? -29.206 -9.736 18.294 1.00 92.19 236 LYS A C 1
ATOM 1893 O O . LYS A 1 236 ? -28.513 -10.436 19.024 1.00 92.19 236 LYS A O 1
ATOM 1898 N N . LEU A 1 237 ? -29.308 -8.419 18.421 1.00 92.25 237 LEU A N 1
ATOM 1899 C CA . LEU A 1 237 ? -28.819 -7.699 19.587 1.00 92.25 237 LEU A CA 1
ATOM 1900 C C . LEU A 1 237 ? -29.926 -7.696 20.648 1.00 92.25 237 LEU A C 1
ATOM 1902 O O . LEU A 1 237 ? -31.063 -7.319 20.342 1.00 92.25 237 LEU A O 1
ATOM 1906 N N . LYS A 1 238 ? -29.609 -8.115 21.875 1.00 93.50 238 LYS A N 1
ATOM 1907 C CA . LYS A 1 238 ? -30.564 -8.237 22.986 1.00 93.50 238 LYS A CA 1
ATOM 1908 C C . LYS A 1 238 ? -30.078 -7.527 24.246 1.00 93.50 238 LYS A C 1
ATOM 1910 O O . LYS A 1 238 ? -28.878 -7.343 24.440 1.00 93.50 238 LYS A O 1
ATOM 1915 N N . TRP A 1 239 ? -31.014 -7.154 25.116 1.00 93.69 239 TRP A N 1
ATOM 1916 C CA . TRP A 1 239 ? -30.707 -6.650 26.456 1.00 93.69 239 TRP A CA 1
ATOM 1917 C C . TRP A 1 239 ? -30.288 -7.790 27.390 1.00 93.69 239 TRP A C 1
ATOM 1919 O O . TRP A 1 239 ? -30.976 -8.806 27.478 1.00 93.69 239 TRP A O 1
ATOM 1929 N N . SER A 1 240 ? -29.208 -7.608 28.150 1.00 91.75 240 SER A N 1
ATOM 1930 C CA . SER A 1 240 ? -28.695 -8.647 29.057 1.00 91.75 240 SER A CA 1
ATOM 1931 C C . SER A 1 240 ? -29.563 -8.876 30.303 1.00 91.75 240 SER A C 1
ATOM 1933 O O . SER A 1 240 ? -29.422 -9.902 30.960 1.00 91.75 240 SER A O 1
ATOM 1935 N N . ASP A 1 241 ? -30.424 -7.926 30.682 1.00 89.44 241 ASP A N 1
ATOM 1936 C CA . ASP A 1 241 ? -31.230 -7.993 31.912 1.00 89.44 241 ASP A CA 1
ATOM 1937 C C . ASP A 1 241 ? -32.589 -8.686 31.733 1.00 89.44 241 ASP A C 1
ATOM 1939 O O . ASP A 1 241 ? -33.076 -9.355 32.643 1.00 89.44 241 ASP A O 1
ATOM 1943 N N . SER A 1 242 ? -33.198 -8.502 30.569 1.00 87.44 242 SER A N 1
ATOM 1944 C CA . SER A 1 242 ? -34.580 -8.868 30.260 1.00 87.44 242 SER A CA 1
ATOM 1945 C C . SER A 1 242 ? -34.691 -9.872 29.119 1.00 87.44 242 SER A C 1
ATOM 1947 O O . SER A 1 242 ? -35.788 -10.353 28.851 1.00 87.44 242 SER A O 1
ATOM 1949 N N . ASP A 1 243 ? -33.577 -10.163 28.441 1.00 86.75 243 ASP A N 1
ATOM 1950 C CA . ASP A 1 243 ? -33.524 -10.942 27.202 1.00 86.75 243 ASP A CA 1
ATOM 1951 C C . ASP A 1 243 ? -34.421 -10.380 26.078 1.00 86.75 243 ASP A C 1
ATOM 1953 O O . ASP A 1 243 ? -34.829 -11.078 25.149 1.00 86.75 243 ASP A O 1
ATOM 1957 N N . GLY A 1 244 ? -34.758 -9.089 26.173 1.00 88.75 244 GLY A N 1
ATOM 1958 C CA . GLY A 1 244 ? -35.594 -8.396 25.202 1.00 88.75 244 GLY A CA 1
ATOM 1959 C C . GLY A 1 244 ? -34.838 -8.074 23.914 1.00 88.75 244 GLY A C 1
ATOM 1960 O O . GLY A 1 244 ? -33.690 -7.626 23.951 1.00 88.75 244 GLY A O 1
ATOM 1961 N N . ASP A 1 245 ? -35.512 -8.243 22.778 1.00 91.38 245 ASP A N 1
ATOM 1962 C CA . ASP A 1 245 ? -34.976 -7.925 21.452 1.00 91.38 245 ASP A CA 1
ATOM 1963 C C . ASP A 1 245 ? -34.753 -6.411 21.278 1.00 91.38 245 ASP A C 1
ATOM 1965 O O . ASP A 1 245 ? -35.681 -5.616 21.447 1.00 91.38 245 ASP A O 1
ATOM 1969 N N . ILE A 1 246 ? -33.543 -6.013 20.868 1.00 90.44 246 ILE A N 1
ATOM 1970 C CA . ILE A 1 246 ? -33.223 -4.633 20.465 1.00 90.44 246 ILE A CA 1
ATOM 1971 C C . ILE A 1 246 ? -33.396 -4.493 18.955 1.00 90.44 246 ILE A C 1
ATOM 1973 O O . ILE A 1 246 ? -34.175 -3.671 18.469 1.00 90.44 246 ILE A O 1
ATOM 1977 N N . MET A 1 247 ? -32.675 -5.321 18.198 1.00 91.75 247 MET A N 1
ATOM 1978 C CA . MET A 1 247 ? -32.742 -5.344 16.742 1.00 91.75 247 MET A CA 1
ATOM 1979 C C . MET A 1 247 ? -32.301 -6.693 16.177 1.00 91.75 247 MET A C 1
ATOM 1981 O O . MET A 1 247 ? -31.569 -7.445 16.816 1.00 91.75 247 MET A O 1
ATOM 1985 N N . LYS A 1 248 ? -32.731 -6.976 14.945 1.00 90.38 248 LYS A N 1
ATOM 1986 C CA . LYS A 1 248 ? -32.195 -8.083 14.147 1.00 90.38 248 LYS A CA 1
ATOM 1987 C C . LYS A 1 248 ? -30.890 -7.662 13.487 1.00 90.38 248 LYS A C 1
ATOM 1989 O O . LYS A 1 248 ? -30.807 -6.541 12.986 1.00 90.38 248 LYS A O 1
ATOM 1994 N N . LEU A 1 249 ? -29.939 -8.581 13.468 1.00 90.44 249 LEU A N 1
ATOM 1995 C CA . LEU A 1 249 ? -28.630 -8.446 12.854 1.00 90.44 249 LEU A CA 1
ATOM 1996 C C . LEU A 1 249 ? -28.611 -9.275 11.565 1.00 90.44 249 LEU A C 1
ATOM 1998 O O . LEU A 1 249 ? -29.103 -10.402 11.534 1.00 90.44 249 LEU A O 1
ATOM 2002 N N . ALA A 1 250 ? -28.105 -8.684 10.491 1.00 87.31 250 ALA A N 1
ATOM 2003 C CA . ALA A 1 250 ? -27.825 -9.360 9.229 1.00 87.31 250 ALA A CA 1
ATOM 2004 C C . ALA A 1 250 ? -26.427 -9.996 9.236 1.00 87.31 250 ALA A C 1
ATOM 2006 O O . ALA A 1 250 ? -26.232 -11.041 8.626 1.00 87.31 250 ALA A O 1
ATOM 2007 N N . ASP A 1 251 ? -25.497 -9.364 9.949 1.00 85.75 251 ASP A N 1
ATOM 2008 C CA . ASP A 1 251 ? -24.122 -9.809 10.157 1.00 85.75 251 ASP A CA 1
ATOM 2009 C C . ASP A 1 251 ? -23.786 -9.765 11.655 1.00 85.75 251 ASP A C 1
ATOM 2011 O O . ASP A 1 251 ? -24.312 -8.909 12.377 1.00 85.75 251 ASP A O 1
ATOM 2015 N N . LEU A 1 252 ? -22.961 -10.709 12.105 1.00 85.69 252 LEU A N 1
ATOM 2016 C CA . LEU A 1 252 ? -22.597 -10.936 13.503 1.00 85.69 252 LEU A CA 1
ATOM 2017 C C . LEU A 1 252 ? -21.16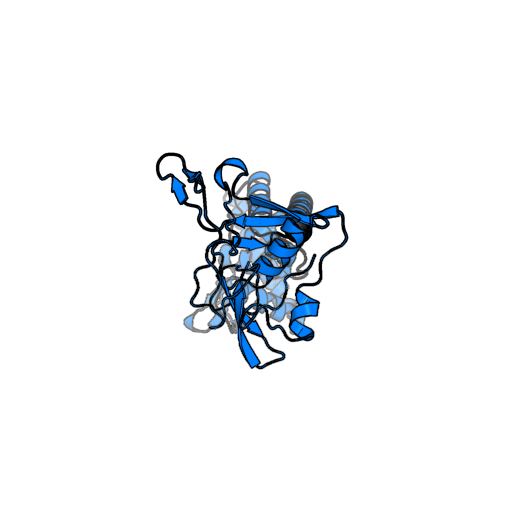1 -10.514 13.828 1.00 85.69 252 LEU A C 1
ATOM 2019 O O . LEU A 1 252 ? -20.782 -10.600 14.992 1.00 85.69 252 LEU A O 1
ATOM 2023 N N . GLU A 1 253 ? -20.372 -10.082 12.842 1.00 85.50 253 GLU A N 1
ATOM 2024 C CA . GLU A 1 253 ? -19.055 -9.493 13.096 1.00 85.50 253 GLU A CA 1
ATOM 2025 C C . GLU A 1 253 ? -19.186 -8.189 13.896 1.00 85.50 253 GLU A C 1
ATOM 2027 O O . GLU A 1 253 ? -20.034 -7.354 13.583 1.00 85.50 253 GLU A O 1
ATOM 2032 N N . ASP A 1 254 ? -18.346 -8.000 14.918 1.00 78.00 254 ASP A N 1
ATOM 2033 C CA . ASP A 1 254 ? -18.470 -6.897 15.884 1.00 78.00 254 ASP A CA 1
ATOM 2034 C C . ASP A 1 254 ? -18.544 -5.516 15.207 1.00 78.00 254 ASP A C 1
ATOM 2036 O O . ASP A 1 254 ? -19.485 -4.757 15.461 1.00 78.00 254 ASP A O 1
ATOM 2040 N N . ASP A 1 255 ? -17.625 -5.221 14.279 1.00 77.44 255 ASP A N 1
ATOM 2041 C CA . ASP A 1 255 ? -17.621 -3.966 13.514 1.00 77.44 255 ASP A CA 1
ATOM 2042 C C . ASP A 1 255 ? -18.953 -3.774 12.767 1.00 77.44 255 ASP A C 1
ATOM 2044 O O . ASP A 1 255 ? -19.581 -2.714 12.857 1.00 77.44 255 ASP A O 1
ATOM 2048 N N . MET A 1 256 ? -19.455 -4.833 12.125 1.00 86.19 256 MET A N 1
ATOM 2049 C CA . MET A 1 256 ? -20.723 -4.819 11.395 1.00 86.19 256 MET A CA 1
ATOM 2050 C C . MET A 1 256 ? -21.936 -4.678 12.317 1.00 86.19 256 MET A C 1
ATOM 2052 O O . MET A 1 256 ? -22.943 -4.085 11.921 1.00 86.19 256 MET A O 1
ATOM 2056 N N . VAL A 1 257 ? -21.885 -5.203 13.543 1.00 88.12 257 VAL A N 1
ATOM 2057 C CA . VAL A 1 257 ? -22.941 -5.019 14.549 1.00 88.12 257 VAL A CA 1
ATOM 2058 C C . VAL A 1 257 ? -23.030 -3.549 14.949 1.00 88.12 257 VAL A C 1
ATOM 2060 O O . VAL A 1 257 ? -24.137 -3.003 15.031 1.00 88.12 257 VAL A O 1
ATOM 2063 N N . TYR A 1 258 ? -21.889 -2.885 15.146 1.00 91.19 258 TYR A N 1
ATOM 2064 C CA . TYR A 1 258 ? -21.852 -1.465 15.495 1.00 91.19 258 TYR A CA 1
ATOM 2065 C C . TYR A 1 258 ? -22.413 -0.596 14.368 1.00 91.19 258 TYR A C 1
ATOM 2067 O O . TYR A 1 258 ? -23.226 0.297 14.628 1.00 91.19 258 TYR A O 1
ATOM 2075 N N . GLU A 1 259 ? -22.053 -0.892 13.115 1.00 89.44 259 GLU A N 1
ATOM 2076 C CA . GLU A 1 259 ? -22.598 -0.196 11.943 1.00 89.44 259 GLU A CA 1
ATOM 2077 C C . GLU A 1 259 ? -24.107 -0.371 11.815 1.00 89.44 259 GLU A C 1
ATOM 2079 O O . GLU A 1 259 ? -24.845 0.607 11.679 1.00 89.44 259 GLU A O 1
ATOM 2084 N N . GLN A 1 260 ? -24.587 -1.611 11.918 1.00 90.50 260 GLN A N 1
ATOM 2085 C CA . GLN A 1 260 ? -26.010 -1.913 11.816 1.00 90.50 260 GLN A CA 1
ATOM 2086 C C . GLN A 1 260 ? -26.817 -1.229 12.921 1.00 90.50 260 GLN A C 1
ATOM 2088 O O . GLN A 1 260 ? -27.927 -0.755 12.662 1.00 90.50 260 GLN A O 1
ATOM 2093 N N . PHE A 1 261 ? -26.277 -1.155 14.140 1.00 91.06 261 PHE A N 1
ATOM 2094 C CA . PHE A 1 261 ? -26.925 -0.448 15.239 1.00 91.06 261 PHE A CA 1
ATOM 2095 C C . PHE A 1 261 ? -26.978 1.062 14.995 1.00 91.06 261 PHE A C 1
ATOM 2097 O O . PHE A 1 261 ? -28.044 1.662 15.144 1.00 91.06 261 PHE A O 1
ATOM 2104 N N . ALA A 1 262 ? -25.875 1.675 14.565 1.00 89.56 262 ALA A N 1
ATOM 2105 C CA . ALA A 1 262 ? -25.851 3.098 14.239 1.00 89.56 262 ALA A CA 1
ATOM 2106 C C . ALA A 1 262 ? -26.868 3.453 13.140 1.00 89.56 262 ALA A C 1
ATOM 2108 O O . ALA A 1 262 ? -27.685 4.366 13.298 1.00 89.56 262 ALA A O 1
ATOM 2109 N N . ASP A 1 263 ? -26.918 2.641 12.086 1.00 90.25 263 ASP A N 1
ATOM 2110 C CA . ASP A 1 263 ? -27.910 2.748 11.022 1.00 90.25 263 ASP A CA 1
ATOM 2111 C C . ASP A 1 263 ? -29.347 2.554 11.521 1.00 90.25 263 ASP A C 1
ATOM 2113 O O . ASP A 1 263 ? -30.269 3.247 11.079 1.00 90.25 263 ASP A O 1
ATOM 2117 N N . PHE A 1 264 ? -29.569 1.608 12.435 1.00 89.44 264 PHE A N 1
ATOM 2118 C CA . PHE A 1 264 ? -30.876 1.355 13.031 1.00 89.44 264 PHE A CA 1
ATOM 2119 C C . PHE A 1 264 ? -31.387 2.574 13.805 1.00 89.44 264 PHE A C 1
ATOM 2121 O O . PHE A 1 264 ? -32.556 2.944 13.649 1.00 89.44 264 PHE A O 1
ATOM 2128 N N . ILE A 1 265 ? -30.524 3.224 14.585 1.00 90.62 265 ILE A N 1
ATOM 2129 C CA . ILE A 1 265 ? -30.874 4.429 15.339 1.00 90.62 265 ILE A CA 1
ATOM 2130 C C . ILE A 1 265 ? -31.200 5.591 14.395 1.00 90.62 265 ILE A C 1
ATOM 2132 O O . ILE A 1 265 ? -32.284 6.172 14.513 1.00 90.62 265 ILE A O 1
ATOM 2136 N N . ASP A 1 266 ? -30.335 5.877 13.420 1.00 85.06 266 ASP A N 1
ATOM 2137 C CA . ASP A 1 266 ? -30.489 7.037 12.535 1.00 85.06 266 ASP A CA 1
ATOM 2138 C C . ASP A 1 266 ? -31.621 6.864 11.513 1.00 85.06 266 ASP A C 1
ATOM 2140 O O . ASP A 1 266 ? -32.492 7.731 11.376 1.00 85.06 266 ASP A O 1
ATOM 2144 N N . LYS A 1 267 ? -31.667 5.727 10.805 1.00 83.12 267 LYS A N 1
ATOM 2145 C CA . LYS A 1 267 ? -32.641 5.502 9.721 1.00 83.12 267 LYS A CA 1
ATOM 2146 C C . LYS A 1 267 ? -34.041 5.229 10.256 1.00 83.12 267 LYS A C 1
ATOM 2148 O O . LYS A 1 267 ? -35.019 5.682 9.660 1.00 83.12 267 LYS A O 1
ATOM 2153 N N . LYS A 1 268 ? -34.165 4.498 11.373 1.00 79.69 268 LYS A N 1
ATOM 2154 C CA . LYS A 1 268 ? -35.474 4.170 11.972 1.00 79.69 268 LYS A CA 1
ATOM 2155 C C . LYS A 1 268 ? -35.886 5.124 13.093 1.00 79.69 268 LYS A C 1
ATOM 2157 O O . LYS A 1 268 ? -36.959 4.929 13.661 1.00 79.69 268 LYS A O 1
ATOM 2162 N N . LYS A 1 269 ? -35.077 6.154 13.383 1.00 80.31 269 LYS A N 1
ATOM 2163 C CA . LYS A 1 269 ? -35.323 7.189 14.404 1.00 80.31 269 LYS A CA 1
ATOM 2164 C C . LYS A 1 269 ? -35.663 6.602 15.777 1.00 80.31 269 LYS A C 1
ATOM 2166 O O . LYS A 1 269 ? -36.577 7.068 16.458 1.00 80.31 269 LYS A O 1
ATOM 2171 N N . GLN A 1 270 ? -34.936 5.566 16.188 1.00 83.25 270 GLN A N 1
ATOM 2172 C CA . GLN A 1 270 ? -35.187 4.816 17.426 1.00 83.25 270 GLN A CA 1
ATOM 2173 C C . GLN A 1 270 ? -34.546 5.491 18.648 1.00 83.25 270 GLN A C 1
ATOM 2175 O O . GLN A 1 270 ? -33.819 4.870 19.420 1.00 83.25 270 GLN A O 1
ATOM 2180 N N . VAL A 1 271 ? -34.837 6.780 18.840 1.00 83.50 271 VAL A N 1
ATOM 2181 C CA . VAL A 1 271 ? -34.243 7.615 19.903 1.00 83.50 271 VAL A CA 1
ATOM 2182 C C . VAL A 1 271 ? -34.491 7.025 21.297 1.00 83.50 271 VAL A C 1
ATOM 2184 O O . VAL A 1 271 ? -33.608 7.051 22.144 1.00 83.50 271 VAL A O 1
ATOM 2187 N N . ALA A 1 272 ? -35.649 6.395 21.519 1.00 87.00 272 ALA A N 1
ATOM 2188 C CA . ALA A 1 272 ? -35.971 5.758 22.796 1.00 87.00 272 ALA A CA 1
ATOM 2189 C C . ALA A 1 272 ? -35.010 4.609 23.164 1.00 87.00 272 ALA A C 1
ATOM 2191 O O . ALA A 1 272 ? -34.663 4.454 24.334 1.00 87.00 272 ALA A O 1
ATOM 2192 N N . VAL A 1 273 ? -34.566 3.825 22.174 1.00 88.31 273 VAL A N 1
ATOM 2193 C CA . VAL A 1 273 ? -33.600 2.732 22.379 1.00 88.31 273 VAL A CA 1
ATOM 2194 C C . VAL A 1 273 ? -32.232 3.306 22.740 1.00 88.31 273 VAL A C 1
ATOM 2196 O O . VAL A 1 273 ? -31.594 2.829 23.677 1.00 88.31 273 VAL A O 1
ATOM 2199 N N . LEU A 1 274 ? -31.817 4.366 22.040 1.00 88.44 274 LEU A N 1
ATOM 2200 C CA . LEU A 1 274 ? -30.569 5.076 22.316 1.00 88.44 274 LEU A CA 1
ATOM 2201 C C . LEU A 1 274 ? -30.557 5.657 23.741 1.00 88.44 274 LEU A C 1
ATOM 2203 O O . LEU A 1 274 ? -29.611 5.440 24.496 1.00 88.44 274 LEU A O 1
ATOM 2207 N N . ASP A 1 275 ? -31.634 6.336 24.143 1.00 89.44 275 ASP A N 1
ATOM 2208 C CA . ASP A 1 275 ? -31.779 6.918 25.482 1.00 89.44 275 ASP A CA 1
ATOM 2209 C C . ASP A 1 275 ? -31.777 5.851 26.584 1.00 89.44 275 ASP A C 1
ATOM 2211 O O . ASP A 1 275 ? -31.209 6.054 27.661 1.00 89.44 275 ASP A O 1
ATOM 2215 N N . GLN A 1 276 ? -32.423 4.707 26.338 1.00 90.44 276 GLN A N 1
ATOM 2216 C CA . GLN A 1 276 ? -32.421 3.583 27.271 1.00 90.44 276 GLN A CA 1
ATOM 2217 C C . GLN A 1 276 ? -31.018 2.988 27.420 1.00 90.44 276 GLN A C 1
ATOM 2219 O O . GLN A 1 276 ? -30.584 2.745 28.548 1.00 90.44 276 GLN A O 1
ATOM 2224 N N . MET A 1 277 ? -30.297 2.794 26.312 1.00 91.81 277 MET A N 1
ATOM 2225 C CA . MET A 1 277 ? -28.938 2.255 26.333 1.00 91.81 277 MET A CA 1
ATOM 2226 C C . MET A 1 277 ? -27.989 3.169 27.111 1.00 91.81 277 MET A C 1
ATOM 2228 O O . MET A 1 277 ? -27.324 2.692 28.029 1.00 91.81 277 MET A O 1
ATOM 2232 N N . ASN A 1 278 ? -28.015 4.478 26.832 1.00 90.25 278 ASN A N 1
ATOM 2233 C CA . ASN A 1 278 ? -27.239 5.479 27.571 1.00 90.25 278 ASN A CA 1
ATOM 2234 C C . ASN A 1 278 ? -27.485 5.385 29.084 1.00 90.25 278 ASN A C 1
ATOM 2236 O O . ASN A 1 278 ? -26.548 5.220 29.862 1.00 90.25 278 ASN A O 1
ATOM 2240 N N . LYS A 1 279 ? -28.755 5.375 29.515 1.00 91.69 279 LYS A N 1
ATOM 2241 C CA . LYS A 1 279 ? -29.107 5.273 30.944 1.00 91.69 279 LYS A CA 1
ATOM 2242 C C . LYS A 1 279 ? -28.560 4.007 31.607 1.00 91.69 279 LYS A C 1
ATOM 2244 O O . LYS A 1 279 ? -28.110 4.059 32.753 1.00 91.69 279 LYS A O 1
ATOM 2249 N N . LEU A 1 280 ? -28.638 2.863 30.928 1.00 90.62 280 LEU A N 1
ATOM 2250 C CA . LEU A 1 280 ? -28.178 1.582 31.472 1.00 90.62 280 LEU A CA 1
ATOM 2251 C C . LEU A 1 280 ? -26.647 1.504 31.543 1.00 90.62 280 LEU A C 1
ATOM 2253 O O . LEU A 1 280 ? -26.107 1.019 32.543 1.00 90.62 280 LEU A O 1
ATOM 2257 N N . VAL A 1 281 ? -25.961 2.018 30.521 1.00 89.88 281 VAL A N 1
ATOM 2258 C CA . VAL A 1 281 ? -24.498 2.146 30.474 1.00 89.88 281 VAL A CA 1
ATOM 2259 C C . VAL A 1 281 ? -24.007 3.055 31.603 1.00 89.88 281 VAL A C 1
ATOM 2261 O O . VAL A 1 281 ? -23.188 2.622 32.419 1.00 89.88 281 VAL A O 1
ATOM 2264 N N . ASP A 1 282 ? -24.587 4.247 31.752 1.00 89.50 282 ASP A N 1
ATOM 2265 C CA . ASP A 1 282 ? -24.246 5.194 32.819 1.00 89.50 282 ASP A CA 1
ATOM 2266 C C . ASP A 1 282 ? -24.452 4.591 34.214 1.00 89.50 282 ASP A C 1
ATOM 2268 O O . ASP A 1 282 ? -23.592 4.698 35.096 1.00 89.50 282 ASP A O 1
ATOM 2272 N N . ALA A 1 283 ? -25.569 3.885 34.420 1.00 88.81 283 ALA A N 1
ATOM 2273 C CA . ALA A 1 283 ? -25.857 3.217 35.685 1.00 88.81 283 ALA A CA 1
ATOM 2274 C C . ALA A 1 283 ? -24.829 2.118 36.017 1.00 88.81 283 ALA A C 1
ATOM 2276 O O . ALA A 1 283 ? -24.465 1.937 37.187 1.00 88.81 283 ALA A O 1
ATOM 2277 N N . LYS A 1 284 ? -24.343 1.373 35.015 1.00 88.19 284 LYS A N 1
ATOM 2278 C CA . LYS A 1 284 ? -23.283 0.365 35.188 1.00 88.19 284 LYS A CA 1
ATOM 2279 C C . LYS A 1 284 ? -21.932 1.011 35.484 1.00 88.19 284 LYS A C 1
ATOM 2281 O O . LYS A 1 284 ? -21.248 0.562 36.407 1.00 88.19 284 LYS A O 1
ATOM 2286 N N . LEU A 1 285 ? -21.573 2.081 34.775 1.00 84.44 285 LEU A N 1
ATOM 2287 C CA . LEU A 1 285 ? -20.337 2.834 35.006 1.00 84.44 285 LEU A CA 1
ATOM 2288 C C . LEU A 1 285 ? -20.296 3.438 36.415 1.00 84.44 285 LEU A C 1
ATOM 2290 O O . LEU A 1 285 ? -19.289 3.302 37.113 1.00 84.44 285 LEU A O 1
ATOM 2294 N N . ALA A 1 286 ? -21.403 4.029 36.877 1.00 83.88 286 ALA A N 1
ATOM 2295 C CA . ALA A 1 286 ? -21.519 4.561 38.234 1.00 83.88 286 ALA A CA 1
ATOM 2296 C C . ALA A 1 286 ? -21.297 3.470 39.296 1.00 83.88 286 ALA A C 1
ATOM 2298 O O . ALA A 1 286 ? -20.533 3.665 40.241 1.00 83.88 286 ALA A O 1
ATOM 2299 N N . LYS A 1 287 ? -21.885 2.280 39.112 1.00 80.25 287 LYS A N 1
ATOM 2300 C CA . LYS A 1 287 ? -21.672 1.133 40.014 1.00 80.25 287 LYS A CA 1
ATOM 2301 C C . LYS A 1 287 ? -20.228 0.622 40.002 1.00 80.25 287 LYS A C 1
ATOM 2303 O O . LYS A 1 287 ? -19.749 0.172 41.040 1.00 80.25 287 LYS A O 1
ATOM 2308 N N . LYS A 1 288 ? -19.539 0.672 38.857 1.00 76.12 288 LYS A N 1
ATOM 2309 C CA . LYS A 1 288 ? -18.134 0.250 38.727 1.00 76.12 288 LYS A CA 1
ATOM 2310 C C . LYS A 1 288 ? -17.191 1.213 39.460 1.00 76.12 288 LYS A C 1
ATOM 2312 O O . LYS A 1 288 ? -16.291 0.750 40.151 1.00 76.12 288 LYS A O 1
ATOM 2317 N N . LYS A 1 289 ? -17.451 2.525 39.396 1.00 68.75 289 LYS A N 1
ATOM 2318 C CA . LYS A 1 289 ? -16.680 3.556 40.120 1.00 68.75 289 LYS A CA 1
ATOM 2319 C C . LYS A 1 289 ? -16.822 3.487 41.643 1.00 68.75 289 LYS A C 1
ATOM 2321 O O . LYS A 1 289 ? -15.884 3.837 42.332 1.00 68.75 289 LYS A O 1
ATOM 2326 N N . VAL A 1 290 ? -17.962 3.031 42.165 1.00 64.19 290 VAL A N 1
ATOM 2327 C CA . VAL A 1 290 ? -18.185 2.880 43.622 1.00 64.19 290 VAL A CA 1
ATOM 2328 C C . VAL A 1 290 ? -17.493 1.630 44.194 1.00 64.19 290 VAL A C 1
ATOM 2330 O O . VAL A 1 290 ? -17.328 1.514 45.404 1.00 64.19 290 VAL A O 1
ATOM 2333 N N . LYS A 1 291 ? -17.114 0.672 43.337 1.00 56.47 291 LYS A N 1
ATOM 2334 C CA . LYS A 1 291 ? -16.441 -0.576 43.735 1.00 56.47 291 LYS A CA 1
ATOM 2335 C C . LYS A 1 291 ? -14.909 -0.527 43.643 1.00 56.47 291 LYS A C 1
ATOM 2337 O O . LYS A 1 291 ? -14.282 -1.445 44.168 1.00 56.47 291 LYS A O 1
ATOM 2342 N N . LYS A 1 292 ? -14.338 0.464 42.952 1.00 45.38 292 LYS A N 1
ATOM 2343 C CA . LYS A 1 292 ? -12.896 0.767 42.954 1.00 45.38 292 LYS A CA 1
ATOM 2344 C C . LYS A 1 292 ? -12.607 1.776 44.062 1.00 45.38 292 LYS A C 1
ATOM 2346 O O . LYS A 1 292 ? -11.520 1.659 44.660 1.00 45.38 292 LYS A O 1
#

Foldseek 3Di:
DAADDAQQAPPADPVLVVVLDFDPAFDKWKKFFPPWDQDPVPRDTDDDQKDKDPQWAWFQHPVVRDIGIYGQFPHADPVRHGDPVRGDIDMDGCRVVVRMDMAGGPPPVSSHVSSRLLGGLLEPQNPGHDPVDPRGIYTDDCVVVVVVVVVLVVLLVVLLVVLVVDDLLLLLLVCLLVVHDNVDDSVVSSVVSNVCCNVPSPVSVVQSPDPLSVQLSLVSLCCVLQQWHQDPVQQFIAGNPPRHGPDHHPDDPSNSVSVVRSCCCVVVVPVVSVVVSVVSSVVSVVVVVVVD

Sequence (292 aa):
MALKKLGVYNDFSDELKKLIALPKKGTQVSYRFLDIYEDPMSGQFVYKSKLKIPPFSKCFDPGKNEWIEVGLVSGVDHFGNPIPNRVRRVWASPQENAGMLHLTIGNSQDDELFQYLELASFNAANPNRDEEVHPILERVNFEAEAKENRQTLRMKRDALIKAAALSKEEVYNLTLLLGYDTELSEEEMRFNIEDYAEGYPEDFMSRVDDKQIGIKALVAQAIVLNVAYVSVEESKLKWSDSDGDIMKLADLEDDMVYEQFADFIDKKKQVAVLDQMNKLVDAKLAKKKVKK